Protein AF-A0A345WJU2-F1 (afdb_monomer_lite)

Radius of gyration: 26.88 Å; chains: 1; bounding box: 58×43×78 Å

Foldseek 3Di:
DPQQCAFQNFRDDQQADLVCCQPPPAPPRDVVNSVVLCVVLVPDPPPPDSGDDPVSVSVSSVVRCVVTPRPHHPLVVVLVVLVVCVVVVHPQNVCLCQLHDRPPDDDPPDRVCSNPPSCSNVVVQLVVLCVLQPPDDSLLSLLLVLLLSLQVVCCVPVVVQQQVLQVLQVVVQVPFADAAEEESPCSSVVNAPRPDDPVCVPDVDPRPDDSRYHSYNDDRPVSSVLSVVVVVCVVPVDPDSGHHYHYHSDDPDPPPPDD

Organism: Uronema marinum (NCBI:txid35107)

pLDDT: mean 80.76, std 16.26, range [35.31, 97.88]

Secondary structure (DSSP, 8-state):
-----EETTEE--TTS-HHHIIIIISTT--HHHHHHHHHHTT--TT---SS--HHHHHHHHHHHHHHS-TT--HHHHHHHHHHHHHHTT-HHHHHHHHT--SSS---SS--HHHHHH--HHHHHHHHHHHHHH-S--HHHHHHHHHHHHHHHHHHHH-HHHHHHHHHHHHHHHTSTTPPEEEEHHHHHHT----TT-TTTTTS----SS-TTEE-S-PPTTHHHHHHHHHHHHHHS----SS--EEEE-S----TT---

Sequence (259 aa):
MNINNFINKTLLSQNDNLNIIVNNKLYGINDYFKNKITERLEIFQFNYFNSLTPDKWVILLKLLSSVIPANKSIKDRFLLNIFFLDLIVSYRGWRHSRGLPVRGQRTWTNAWTVYKNNLVLREYKIIVAKKLYGNLPLENLNVTYLAEQINLLWKLQWENEWKEAKKKRLVAMKSNYKVTNVDLYSMSKGVVDSSGNKKSKKKNVKSQFSKNLFTLGFDPGFTKALIKANYTNIYKKKKTKQNKVSLIFTKATNKNKKK

InterPro domains:
  IPR001892 Small ribosomal subunit protein uS13 [PF00416] (85-112)
  IPR010979 Small ribosomal subunit protein uS13-like, H2TH [SSF46946] (8-125)
  IPR018269 Small ribosomal subunit protein uS13, conserved site [PS00646] (92-105)
  IPR027437 Small ribosomal subunit protein uS13, C-terminal [G3DSA:4.10.910.10] (80-131)

Structure (mmCIF, N/CA/C/O backbone):
data_AF-A0A345WJU2-F1
#
_entry.id   AF-A0A345WJU2-F1
#
loop_
_atom_site.group_PDB
_atom_site.id
_atom_site.type_symbol
_atom_site.label_atom_id
_atom_site.label_alt_id
_atom_site.label_comp_id
_atom_site.label_asym_id
_atom_site.label_entity_id
_atom_site.label_seq_id
_atom_site.pdbx_PDB_ins_code
_atom_site.Cartn_x
_atom_site.Cartn_y
_atom_site.Cartn_z
_atom_site.occupancy
_atom_site.B_iso_or_equiv
_atom_site.auth_seq_id
_atom_site.auth_comp_id
_atom_site.auth_asym_id
_atom_site.auth_atom_id
_atom_site.pdbx_PDB_model_num
ATOM 1 N N . MET A 1 1 ? 3.191 15.291 -39.901 1.00 41.41 1 MET A N 1
ATOM 2 C CA . MET A 1 1 ? 2.597 14.333 -38.939 1.00 41.41 1 MET A CA 1
ATOM 3 C C . MET A 1 1 ? 3.102 14.688 -37.552 1.00 41.41 1 MET A C 1
ATOM 5 O O . MET A 1 1 ? 4.312 14.694 -37.371 1.00 41.41 1 MET A O 1
ATOM 9 N N . ASN A 1 2 ? 2.224 14.999 -36.594 1.00 46.50 2 ASN A N 1
ATOM 10 C CA . ASN A 1 2 ? 2.637 15.156 -35.196 1.00 46.50 2 ASN A CA 1
ATOM 11 C C . ASN A 1 2 ? 3.022 13.778 -34.660 1.00 46.50 2 ASN A C 1
ATOM 13 O O . ASN A 1 2 ? 2.163 12.972 -34.307 1.00 46.50 2 ASN A O 1
ATOM 17 N N . ILE A 1 3 ? 4.314 13.474 -34.691 1.00 60.50 3 ILE A N 1
ATOM 18 C CA . ILE A 1 3 ? 4.826 12.227 -34.146 1.00 60.50 3 ILE A CA 1
ATOM 19 C C . ILE A 1 3 ? 4.741 12.350 -32.625 1.00 60.50 3 ILE A C 1
ATOM 21 O O . ILE A 1 3 ? 5.353 13.229 -32.019 1.00 60.50 3 ILE A O 1
ATOM 25 N N . ASN A 1 4 ? 3.936 11.489 -32.002 1.00 66.25 4 ASN A N 1
ATOM 26 C CA . ASN A 1 4 ? 3.854 11.423 -30.550 1.00 66.25 4 ASN A CA 1
ATOM 27 C C . ASN A 1 4 ? 5.167 10.857 -29.999 1.00 66.25 4 ASN A C 1
ATOM 29 O O . ASN A 1 4 ? 5.385 9.648 -30.002 1.00 66.25 4 ASN A O 1
ATOM 33 N N . ASN A 1 5 ? 6.009 11.737 -29.462 1.00 77.38 5 ASN A N 1
ATOM 34 C CA . ASN A 1 5 ? 7.269 11.373 -28.806 1.00 77.38 5 ASN A CA 1
ATOM 35 C C . ASN A 1 5 ? 7.078 10.817 -27.379 1.00 77.38 5 ASN A C 1
ATOM 37 O O . ASN A 1 5 ? 8.047 10.621 -26.644 1.00 77.38 5 ASN A O 1
ATOM 41 N N . PHE A 1 6 ? 5.830 10.588 -26.962 1.00 83.81 6 PHE A N 1
ATOM 42 C CA . PHE A 1 6 ? 5.494 10.011 -25.668 1.00 83.81 6 PHE A CA 1
ATOM 43 C C . PHE A 1 6 ? 5.410 8.491 -25.765 1.00 83.81 6 PHE A C 1
ATOM 45 O O . PHE A 1 6 ? 4.470 7.938 -26.336 1.00 83.81 6 PHE A O 1
ATOM 52 N N . ILE A 1 7 ? 6.374 7.812 -25.149 1.00 83.75 7 ILE A N 1
ATOM 53 C CA . ILE A 1 7 ? 6.406 6.352 -25.030 1.00 83.75 7 ILE A CA 1
ATOM 54 C C . ILE A 1 7 ? 6.548 6.000 -23.554 1.00 83.75 7 ILE A C 1
ATOM 56 O O . ILE A 1 7 ? 7.381 6.575 -22.854 1.00 83.75 7 ILE A O 1
ATOM 60 N N . ASN A 1 8 ? 5.736 5.059 -23.058 1.00 84.81 8 ASN A N 1
ATOM 61 C CA . ASN A 1 8 ? 5.798 4.587 -21.666 1.00 84.81 8 ASN A CA 1
ATOM 62 C C . ASN A 1 8 ? 5.679 5.733 -20.631 1.00 84.81 8 ASN A C 1
ATOM 64 O O . ASN A 1 8 ? 6.306 5.685 -19.573 1.00 84.81 8 ASN A O 1
ATOM 68 N N . LYS A 1 9 ? 4.899 6.782 -20.952 1.00 84.88 9 LYS A N 1
ATOM 69 C CA . LYS A 1 9 ? 4.790 8.056 -20.201 1.00 84.88 9 LYS A CA 1
ATOM 70 C C . LYS A 1 9 ? 6.090 8.861 -20.053 1.00 84.88 9 LYS A C 1
ATOM 72 O O . LYS A 1 9 ? 6.181 9.734 -19.194 1.00 84.88 9 LYS A O 1
ATOM 77 N N . THR A 1 10 ? 7.082 8.605 -20.893 1.00 85.12 10 THR A N 1
ATOM 78 C CA . THR A 1 10 ? 8.305 9.408 -20.966 1.00 85.12 10 THR A CA 1
ATOM 79 C C . THR A 1 10 ? 8.347 10.163 -22.280 1.00 85.12 10 THR A C 1
ATOM 81 O O . THR A 1 10 ? 8.004 9.610 -23.325 1.00 85.12 10 THR A O 1
ATOM 84 N N . LEU A 1 11 ? 8.732 11.435 -22.210 1.00 85.88 11 LEU A N 1
ATOM 85 C CA . LEU A 1 11 ? 8.983 12.249 -23.388 1.00 85.88 11 LEU A CA 1
ATOM 86 C C . LEU A 1 11 ? 10.391 11.941 -23.895 1.00 85.88 11 LEU A C 1
ATOM 88 O O . LEU A 1 11 ? 11.362 12.081 -23.148 1.00 85.88 11 LEU A O 1
ATOM 92 N N . LEU A 1 12 ? 10.485 11.522 -25.152 1.00 82.50 12 LEU A N 1
ATOM 93 C CA . LEU A 1 12 ? 11.753 11.307 -25.836 1.00 82.50 12 LEU A CA 1
ATOM 94 C C . LEU A 1 12 ? 12.088 12.533 -26.688 1.00 82.50 12 LEU A C 1
ATOM 96 O O . LEU A 1 12 ? 11.235 13.045 -27.413 1.00 82.50 12 LEU A O 1
ATOM 100 N N . SER A 1 13 ? 13.327 13.004 -26.603 1.00 81.25 13 SER A N 1
ATOM 101 C CA . SER A 1 13 ? 13.832 14.084 -27.450 1.00 81.25 13 SER A CA 1
ATOM 102 C C . SER A 1 13 ? 14.878 13.550 -28.420 1.00 81.25 13 SER A C 1
ATOM 104 O O . SER A 1 13 ? 15.601 12.615 -28.097 1.00 81.25 13 SER A O 1
ATOM 106 N N . GLN A 1 14 ? 14.976 14.145 -29.607 1.00 74.50 14 GLN A N 1
ATOM 107 C CA . GLN A 1 14 ? 15.909 13.691 -30.645 1.00 74.50 14 GLN A CA 1
ATOM 108 C C . GLN A 1 14 ? 17.388 13.829 -30.232 1.00 74.50 14 GLN A C 1
ATOM 110 O O . GLN A 1 14 ? 18.239 13.099 -30.734 1.00 74.50 14 GLN A O 1
ATOM 115 N N . ASN A 1 15 ? 17.672 14.723 -29.281 1.00 72.94 15 ASN A N 1
ATOM 116 C CA . ASN A 1 15 ? 18.998 14.926 -28.694 1.00 72.94 15 ASN A CA 1
ATOM 117 C C . ASN A 1 15 ? 19.352 13.858 -27.646 1.00 72.94 15 ASN A C 1
ATOM 119 O O . ASN A 1 15 ? 20.451 13.874 -27.097 1.00 72.94 15 ASN A O 1
ATOM 123 N N . ASP A 1 16 ? 18.417 12.970 -27.299 1.00 71.12 16 ASP A N 1
ATOM 124 C CA . ASP A 1 16 ? 18.677 11.935 -26.314 1.00 71.12 16 ASP A CA 1
ATOM 125 C C . ASP A 1 16 ? 19.445 10.765 -26.933 1.00 71.12 16 ASP A C 1
ATOM 127 O O . ASP A 1 16 ? 18.999 10.122 -27.887 1.00 71.12 16 ASP A O 1
ATOM 131 N N . ASN A 1 17 ? 20.560 10.405 -26.300 1.00 75.38 17 ASN A N 1
ATOM 132 C CA . ASN A 1 17 ? 21.316 9.217 -26.678 1.00 75.38 17 ASN A CA 1
ATOM 133 C C . ASN A 1 17 ? 20.478 7.957 -26.441 1.00 75.38 17 ASN A C 1
ATOM 135 O O . ASN A 1 17 ? 19.924 7.764 -25.355 1.00 75.38 17 ASN A O 1
ATOM 139 N N . LEU A 1 18 ? 20.480 7.033 -27.407 1.00 72.69 18 LEU A N 1
ATOM 140 C CA . LEU A 1 18 ? 19.810 5.728 -27.301 1.00 72.69 18 LEU A CA 1
ATOM 141 C C . LEU A 1 18 ? 20.161 4.987 -26.006 1.00 72.69 18 LEU A C 1
ATOM 143 O O . LEU A 1 18 ? 19.284 4.442 -25.342 1.00 72.69 18 LEU A O 1
ATOM 147 N N . ASN A 1 19 ? 21.433 5.024 -25.606 1.00 72.62 19 ASN A N 1
ATOM 148 C CA . ASN A 1 19 ? 21.902 4.405 -24.366 1.00 72.62 19 ASN A CA 1
ATOM 149 C C . ASN A 1 19 ? 21.216 4.999 -23.126 1.00 72.62 19 ASN A C 1
ATOM 151 O O . ASN A 1 19 ? 20.814 4.263 -22.229 1.00 72.62 19 ASN A O 1
ATOM 155 N N . ILE A 1 20 ? 21.053 6.324 -23.092 1.00 72.38 20 ILE A N 1
ATOM 156 C CA . ILE A 1 20 ? 20.423 7.050 -21.982 1.00 72.38 20 ILE A CA 1
ATOM 157 C C . ILE A 1 20 ? 18.910 6.800 -21.978 1.00 72.38 20 ILE A C 1
ATOM 159 O O . ILE A 1 20 ? 18.320 6.584 -20.917 1.00 72.38 20 ILE A O 1
ATOM 163 N N . ILE A 1 21 ? 18.283 6.786 -23.159 1.00 72.75 21 ILE A N 1
ATOM 164 C CA . ILE A 1 21 ? 16.858 6.482 -23.325 1.00 72.75 21 ILE A CA 1
ATOM 165 C C . ILE A 1 21 ? 16.533 5.101 -22.746 1.00 72.75 21 ILE A C 1
ATOM 167 O O . ILE A 1 21 ? 15.615 4.979 -21.933 1.00 72.75 21 ILE A O 1
ATOM 171 N N . VAL A 1 22 ? 17.293 4.079 -23.149 1.00 69.75 22 VAL A N 1
ATOM 172 C CA . VAL A 1 22 ? 17.062 2.686 -22.747 1.00 69.75 22 VAL A CA 1
ATOM 173 C C . VAL A 1 22 ? 17.364 2.493 -21.264 1.00 69.75 22 VAL A C 1
ATOM 175 O O . VAL A 1 22 ? 16.494 2.024 -20.538 1.00 69.75 22 VAL A O 1
ATOM 178 N N . ASN A 1 23 ? 18.552 2.880 -20.795 1.00 69.00 23 ASN A N 1
ATOM 179 C CA . ASN A 1 23 ? 19.002 2.459 -19.465 1.00 69.00 23 ASN A CA 1
ATOM 180 C C . ASN A 1 23 ? 18.401 3.305 -18.338 1.00 69.00 23 ASN A C 1
ATOM 182 O O . ASN A 1 23 ? 18.175 2.792 -17.243 1.00 69.00 23 ASN A O 1
ATOM 186 N N . ASN A 1 24 ? 18.104 4.583 -18.598 1.00 74.19 24 ASN A N 1
ATOM 187 C CA . ASN A 1 24 ? 17.738 5.522 -17.537 1.00 74.19 24 ASN A CA 1
ATOM 188 C C . ASN A 1 24 ? 16.303 6.051 -17.657 1.00 74.19 24 ASN A C 1
ATOM 190 O O . ASN A 1 24 ? 15.664 6.297 -16.632 1.00 74.19 24 ASN A O 1
ATOM 194 N N . LYS A 1 25 ? 15.775 6.241 -18.878 1.00 81.94 25 LYS A N 1
ATOM 195 C CA . LYS A 1 25 ? 14.451 6.864 -19.066 1.00 81.94 25 LYS A CA 1
ATOM 196 C C . LYS A 1 25 ? 13.319 5.837 -19.136 1.00 81.94 25 LYS A C 1
ATOM 198 O O . LYS A 1 25 ? 12.331 5.964 -18.408 1.00 81.94 25 LYS A O 1
ATOM 203 N N . LEU A 1 26 ? 13.440 4.817 -19.985 1.00 84.44 26 LEU A N 1
ATOM 204 C CA . LEU A 1 26 ? 12.349 3.884 -20.274 1.00 84.44 26 LEU A CA 1
ATOM 205 C C . LEU A 1 26 ? 12.340 2.680 -19.327 1.00 84.44 26 LEU A C 1
ATOM 207 O O . LEU A 1 26 ? 13.134 1.753 -19.433 1.00 84.44 26 LEU A O 1
ATOM 211 N N . TYR A 1 27 ? 11.357 2.634 -18.430 1.00 87.00 27 TYR A N 1
ATOM 212 C CA . TYR A 1 27 ? 11.207 1.503 -17.516 1.00 87.00 27 TYR A CA 1
ATOM 213 C C . TYR A 1 27 ? 10.800 0.213 -18.234 1.00 87.00 27 TYR A C 1
ATOM 215 O O . TYR A 1 27 ? 9.748 0.172 -18.876 1.00 87.00 27 TYR A O 1
ATOM 223 N N . GLY A 1 28 ? 11.572 -0.854 -18.027 1.00 84.12 28 GLY A N 1
ATOM 224 C CA . GLY A 1 28 ? 11.305 -2.184 -18.581 1.00 84.12 28 GLY A CA 1
ATOM 225 C C . GLY A 1 28 ? 11.970 -2.450 -19.932 1.00 84.12 28 GLY A C 1
ATOM 226 O O . GLY A 1 28 ? 11.774 -3.531 -20.481 1.00 84.12 28 GLY A O 1
ATOM 227 N N . ILE A 1 29 ? 12.752 -1.500 -20.456 1.00 84.38 29 ILE A N 1
ATOM 228 C CA . ILE A 1 29 ? 13.630 -1.728 -21.604 1.00 84.38 29 ILE A CA 1
ATOM 229 C C . ILE A 1 29 ? 15.036 -1.991 -21.065 1.00 84.38 29 ILE A C 1
ATOM 231 O O . ILE A 1 29 ? 15.594 -1.167 -20.352 1.00 84.38 29 ILE A O 1
ATOM 235 N N . ASN A 1 30 ? 15.583 -3.157 -21.399 1.00 82.88 30 ASN A N 1
ATOM 236 C CA . ASN A 1 30 ? 16.910 -3.593 -20.963 1.00 82.88 30 ASN A CA 1
ATOM 237 C C . ASN A 1 30 ? 17.883 -3.615 -22.153 1.00 82.88 30 ASN A C 1
ATOM 239 O O . ASN A 1 30 ? 17.454 -3.526 -23.309 1.00 82.88 30 ASN A O 1
ATOM 243 N N . ASP A 1 31 ? 19.169 -3.862 -21.886 1.00 83.62 31 ASP A N 1
ATOM 244 C CA . ASP A 1 31 ? 20.211 -3.990 -22.918 1.00 83.62 31 ASP A CA 1
ATOM 245 C C . ASP A 1 31 ? 19.869 -5.030 -24.000 1.00 83.62 31 ASP A C 1
ATOM 247 O O . ASP A 1 31 ? 20.150 -4.828 -25.176 1.00 83.62 31 ASP A O 1
ATOM 251 N N . TYR A 1 32 ? 19.160 -6.105 -23.641 1.00 86.44 32 TYR A N 1
ATOM 252 C CA . TYR A 1 32 ? 18.663 -7.082 -24.615 1.00 86.44 32 TYR A CA 1
ATOM 253 C C . TYR A 1 32 ? 17.725 -6.460 -25.664 1.00 86.44 32 TYR A C 1
ATOM 255 O O . TYR A 1 32 ? 17.859 -6.702 -26.862 1.00 86.44 32 TYR A O 1
ATOM 263 N N . PHE A 1 33 ? 16.764 -5.645 -25.219 1.00 83.56 33 PHE A N 1
ATOM 264 C CA . PHE A 1 33 ? 15.832 -4.968 -26.123 1.00 83.56 33 PHE A CA 1
ATOM 265 C C . PHE A 1 33 ? 16.544 -3.902 -26.952 1.00 83.56 33 PHE A C 1
ATOM 267 O O . PHE A 1 33 ? 16.239 -3.738 -28.129 1.00 83.56 33 PHE A O 1
ATOM 274 N N . LYS A 1 34 ? 17.505 -3.205 -26.343 1.00 80.69 34 LYS A N 1
ATOM 275 C CA . LYS A 1 34 ? 18.358 -2.234 -27.021 1.00 80.69 34 LYS A CA 1
ATOM 276 C C . LYS A 1 34 ? 19.132 -2.871 -28.169 1.00 80.69 34 LYS A C 1
ATOM 278 O O . LYS A 1 34 ? 19.045 -2.348 -29.271 1.00 80.69 34 LYS A O 1
ATOM 283 N N . ASN A 1 35 ? 19.800 -4.002 -27.936 1.00 83.75 35 ASN A N 1
ATOM 284 C CA . ASN A 1 35 ? 20.557 -4.708 -28.972 1.00 83.75 35 ASN A CA 1
ATOM 285 C C . ASN A 1 35 ? 19.658 -5.100 -30.152 1.00 83.75 35 ASN A C 1
ATOM 287 O O . ASN A 1 35 ? 19.981 -4.806 -31.298 1.00 83.75 35 ASN A O 1
ATOM 291 N N . LYS A 1 36 ? 18.456 -5.624 -29.876 1.00 85.12 36 LYS A N 1
ATOM 292 C CA . LYS A 1 36 ? 17.466 -5.907 -30.928 1.00 85.12 36 LYS A CA 1
ATOM 293 C C . LYS A 1 36 ? 17.020 -4.667 -31.702 1.00 85.12 36 LYS A C 1
ATOM 295 O O . LYS A 1 36 ? 16.747 -4.748 -32.895 1.00 85.12 36 LYS A O 1
ATOM 300 N N . ILE A 1 37 ? 16.874 -3.528 -31.027 1.00 82.94 37 ILE A N 1
ATOM 301 C CA . ILE A 1 37 ? 16.502 -2.264 -31.673 1.00 82.94 37 ILE A CA 1
ATOM 302 C C . ILE A 1 37 ? 17.658 -1.752 -32.538 1.00 82.94 37 ILE A C 1
ATOM 304 O O . ILE A 1 37 ? 17.414 -1.321 -33.659 1.00 82.94 37 ILE A O 1
ATOM 308 N N . THR A 1 38 ? 18.901 -1.821 -32.057 1.00 81.00 38 THR A N 1
ATOM 309 C CA . THR A 1 38 ? 20.080 -1.389 -32.820 1.00 81.00 38 THR A CA 1
ATOM 310 C C . THR A 1 38 ? 20.349 -2.286 -34.022 1.00 81.00 38 THR A C 1
ATOM 312 O O . THR A 1 38 ? 20.662 -1.758 -35.081 1.00 81.00 38 THR A O 1
ATOM 315 N N . GLU A 1 39 ? 20.147 -3.602 -33.891 1.00 84.62 39 GLU A N 1
ATOM 316 C CA . GLU A 1 39 ? 20.193 -4.557 -35.008 1.00 84.62 39 GLU A CA 1
ATOM 317 C C . GLU A 1 39 ? 19.148 -4.201 -36.071 1.00 84.62 39 GLU A C 1
ATOM 319 O O . GLU A 1 39 ? 19.477 -4.074 -37.243 1.00 84.62 39 GLU A O 1
ATOM 324 N N . ARG A 1 40 ? 17.896 -3.945 -35.663 1.00 83.19 40 ARG A N 1
ATOM 325 C CA . ARG A 1 40 ? 16.812 -3.561 -36.588 1.00 83.19 40 ARG A CA 1
ATOM 326 C C . ARG A 1 40 ? 16.991 -2.196 -37.245 1.00 83.19 40 ARG A C 1
ATOM 328 O O . ARG A 1 40 ? 16.418 -1.964 -38.301 1.00 83.19 40 ARG A O 1
ATOM 335 N N . LEU A 1 41 ? 17.695 -1.276 -36.592 1.00 81.44 41 LEU A N 1
ATOM 336 C CA . LEU A 1 41 ? 18.008 0.048 -37.137 1.00 81.44 41 LEU A CA 1
ATOM 337 C C . LEU A 1 41 ? 19.336 0.067 -37.905 1.00 81.44 41 LEU A C 1
ATOM 339 O O . LEU A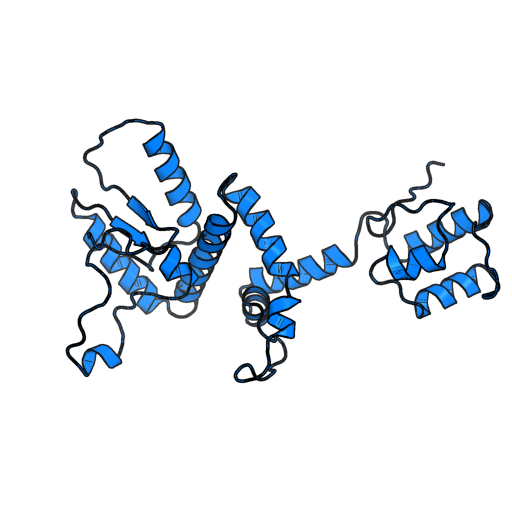 1 41 ? 19.728 1.133 -38.390 1.00 81.44 41 LEU A O 1
ATOM 343 N N . GLU A 1 42 ? 20.036 -1.073 -37.954 1.00 81.94 42 GLU A N 1
ATOM 344 C CA . GLU A 1 42 ? 21.360 -1.223 -38.561 1.00 81.94 42 GLU A CA 1
ATOM 345 C C . GLU A 1 42 ? 22.327 -0.132 -38.058 1.00 81.94 42 GLU A C 1
ATOM 347 O O . GLU A 1 42 ? 23.015 0.560 -38.810 1.00 81.94 42 GLU A O 1
ATOM 352 N N . ILE A 1 43 ? 22.313 0.096 -36.739 1.00 73.69 43 ILE A N 1
ATOM 353 C CA . ILE A 1 43 ? 23.193 1.052 -36.059 1.00 73.69 43 ILE A CA 1
ATOM 354 C C . ILE A 1 43 ? 24.340 0.264 -35.429 1.00 73.69 43 ILE A C 1
ATOM 356 O O . ILE A 1 43 ? 24.121 -0.523 -34.508 1.00 73.69 43 ILE A O 1
ATOM 360 N N . PHE A 1 44 ? 25.569 0.507 -35.887 1.00 64.38 44 PHE A N 1
ATOM 361 C CA . PHE A 1 44 ? 26.766 -0.086 -35.290 1.00 64.38 44 PHE A CA 1
ATOM 362 C C . PHE A 1 44 ? 26.936 0.354 -33.825 1.00 64.38 44 PHE A C 1
ATOM 364 O O . PHE A 1 44 ? 26.874 1.541 -33.507 1.00 64.38 44 PHE A O 1
ATOM 371 N N . GLN A 1 45 ? 27.179 -0.609 -32.927 1.00 57.28 45 GLN A N 1
ATOM 372 C CA . GLN A 1 45 ? 27.258 -0.415 -31.466 1.00 57.28 45 GLN A CA 1
ATOM 373 C C . GLN A 1 45 ? 28.336 0.582 -31.003 1.00 57.28 45 GLN A C 1
ATOM 375 O O . GLN A 1 45 ? 28.210 1.140 -29.915 1.00 57.28 45 GLN A O 1
ATOM 380 N N . PHE A 1 46 ? 29.368 0.826 -31.816 1.00 47.28 46 PHE A N 1
ATOM 381 C CA . PHE A 1 46 ? 30.483 1.730 -31.501 1.00 47.28 46 PHE A CA 1
ATOM 382 C C . PHE A 1 46 ? 30.172 3.211 -31.723 1.00 47.28 46 PHE A C 1
ATOM 384 O O . PHE A 1 46 ? 30.991 4.075 -31.409 1.00 47.28 46 PHE A O 1
ATOM 391 N N . ASN A 1 47 ? 28.989 3.520 -32.248 1.00 51.28 47 ASN A N 1
ATOM 392 C CA . ASN A 1 47 ? 28.608 4.884 -32.538 1.00 51.28 47 ASN A CA 1
ATOM 393 C C . ASN A 1 47 ? 28.317 5.647 -31.235 1.00 51.28 47 ASN A C 1
ATOM 395 O O . ASN A 1 47 ? 27.193 5.661 -30.735 1.00 51.28 47 ASN A O 1
ATOM 399 N N . TYR A 1 48 ? 29.339 6.357 -30.745 1.00 49.97 48 TYR A N 1
ATOM 400 C CA . TYR A 1 48 ? 29.280 7.516 -29.838 1.00 49.97 48 TYR A CA 1
ATOM 401 C C . TYR A 1 48 ? 28.476 8.688 -30.450 1.00 49.97 48 TYR A C 1
ATOM 403 O O . TYR A 1 48 ? 28.823 9.857 -30.307 1.00 49.97 48 TYR A O 1
ATOM 411 N N . PHE A 1 49 ? 27.413 8.404 -31.201 1.00 45.47 49 PHE A N 1
ATOM 412 C CA . PHE A 1 49 ? 26.637 9.429 -31.872 1.00 45.47 49 PHE A CA 1
ATOM 413 C C . PHE A 1 49 ? 25.605 9.978 -30.899 1.00 45.47 49 PHE A C 1
ATOM 415 O O . PHE A 1 49 ? 24.674 9.289 -30.479 1.00 45.47 49 PHE A O 1
ATOM 422 N N . ASN A 1 50 ? 25.802 11.250 -30.563 1.00 55.00 50 ASN A N 1
ATOM 423 C CA . ASN A 1 50 ? 24.918 12.031 -29.711 1.00 55.00 50 ASN A CA 1
ATOM 424 C C . ASN A 1 50 ? 23.542 12.320 -30.345 1.00 55.00 50 ASN A C 1
ATOM 426 O O . ASN A 1 50 ? 22.679 12.907 -29.701 1.00 55.00 50 ASN A O 1
ATOM 430 N N . SER A 1 51 ? 23.308 11.942 -31.605 1.00 60.81 51 SER A N 1
ATOM 431 C CA . SER A 1 51 ? 22.028 12.172 -32.273 1.00 60.81 51 SER A CA 1
ATOM 432 C C . SER A 1 51 ? 21.746 11.124 -33.347 1.00 60.81 51 SER A C 1
ATOM 434 O O . SER A 1 51 ? 22.601 10.761 -34.155 1.00 60.81 51 SER A O 1
ATOM 436 N N . LEU A 1 52 ? 20.510 10.623 -33.358 1.00 70.44 52 LEU A N 1
ATOM 437 C CA . LEU A 1 52 ? 19.991 9.863 -34.490 1.00 70.44 52 LEU A CA 1
ATOM 438 C C . LEU A 1 52 ? 19.654 10.824 -35.628 1.00 70.44 52 LEU A C 1
ATOM 440 O O . LEU A 1 52 ? 19.044 11.874 -35.402 1.00 70.44 52 LEU A O 1
ATOM 444 N N . THR A 1 53 ? 19.966 10.421 -36.862 1.00 80.69 53 THR A N 1
ATOM 445 C CA . THR A 1 53 ? 19.391 11.056 -38.057 1.00 80.69 53 THR A CA 1
ATOM 446 C C . THR A 1 53 ? 17.865 11.105 -37.918 1.00 80.69 53 THR A C 1
ATOM 448 O O . THR A 1 53 ? 17.293 10.129 -37.410 1.00 80.69 53 THR A O 1
ATOM 451 N N . PRO A 1 54 ? 17.196 12.176 -38.378 1.00 81.94 54 PRO A N 1
ATOM 452 C CA . PRO A 1 54 ? 15.753 12.346 -38.205 1.00 81.94 54 PRO A CA 1
ATOM 453 C C . PRO A 1 54 ? 14.958 11.132 -38.704 1.00 81.94 54 PRO A C 1
ATOM 455 O O . PRO A 1 54 ? 14.041 10.686 -38.023 1.00 81.94 54 PRO A O 1
ATOM 458 N N . ASP A 1 55 ? 15.376 10.501 -39.800 1.00 83.88 55 ASP A N 1
ATOM 459 C CA . ASP A 1 55 ? 14.692 9.321 -40.343 1.00 83.88 55 ASP A CA 1
ATOM 460 C C . ASP A 1 55 ? 14.766 8.114 -39.399 1.00 83.88 55 ASP A C 1
ATOM 462 O O . ASP A 1 55 ? 13.745 7.516 -39.045 1.00 83.88 55 ASP A O 1
ATOM 466 N N . LYS A 1 56 ? 15.968 7.798 -38.899 1.00 82.75 56 LYS A N 1
ATOM 467 C CA . LYS A 1 56 ? 16.169 6.735 -37.898 1.00 82.75 56 LYS A CA 1
ATOM 468 C C . LYS A 1 56 ? 15.428 7.030 -36.594 1.00 82.75 56 LYS A C 1
ATOM 470 O O . LYS A 1 56 ? 14.939 6.098 -35.958 1.00 82.75 56 LYS A O 1
ATOM 475 N N . TRP A 1 57 ? 15.291 8.302 -36.216 1.00 84.00 57 TRP A N 1
ATOM 476 C CA . TRP A 1 57 ? 14.487 8.710 -35.063 1.00 84.00 57 TRP A CA 1
ATOM 477 C C . TRP A 1 57 ? 13.003 8.371 -35.253 1.00 84.00 57 TRP A C 1
ATOM 479 O O . TRP A 1 57 ? 12.385 7.767 -34.374 1.00 84.00 57 TRP A O 1
ATOM 489 N N . VAL A 1 58 ? 12.434 8.674 -36.423 1.00 85.75 58 VAL A N 1
ATOM 490 C CA . VAL A 1 58 ? 11.042 8.313 -36.739 1.00 85.75 58 VAL A CA 1
ATOM 491 C C . VAL A 1 58 ? 10.844 6.795 -36.716 1.00 85.75 58 VAL A C 1
ATOM 493 O O . VAL A 1 58 ? 9.850 6.313 -36.166 1.00 85.75 58 VAL A O 1
ATOM 496 N N . ILE A 1 59 ? 11.786 6.027 -37.273 1.00 85.94 59 ILE A N 1
ATOM 497 C CA . ILE A 1 59 ? 11.725 4.557 -37.273 1.00 85.94 59 ILE A CA 1
ATOM 498 C C . ILE A 1 59 ? 11.815 4.012 -35.842 1.00 85.94 59 ILE A C 1
ATOM 500 O O . ILE A 1 59 ? 11.021 3.148 -35.470 1.00 85.94 59 ILE A O 1
ATOM 504 N N . LEU A 1 60 ? 12.711 4.551 -35.011 1.00 84.88 60 LEU A N 1
ATOM 505 C CA . LEU A 1 60 ? 12.829 4.182 -33.600 1.00 84.88 60 LEU A CA 1
ATOM 506 C C . LEU A 1 60 ? 11.504 4.390 -32.856 1.00 84.88 60 LEU A C 1
ATOM 508 O O . LEU A 1 60 ? 11.049 3.493 -32.148 1.00 84.88 60 LEU A O 1
ATOM 512 N N . LEU A 1 61 ? 10.860 5.547 -33.031 1.00 84.94 61 LEU A N 1
ATOM 513 C CA . LEU A 1 61 ? 9.577 5.836 -32.387 1.00 84.94 61 LEU A CA 1
ATOM 514 C C . LEU A 1 61 ? 8.465 4.896 -32.867 1.00 84.94 61 LEU A C 1
ATOM 516 O O . LEU A 1 61 ? 7.673 4.413 -32.053 1.00 84.94 61 LEU A O 1
ATOM 520 N N . LYS A 1 62 ? 8.421 4.575 -34.165 1.00 86.69 62 LYS A N 1
ATOM 521 C CA . LYS A 1 62 ? 7.505 3.559 -34.715 1.00 86.69 62 LYS A CA 1
ATOM 522 C C . LYS A 1 62 ? 7.754 2.173 -34.110 1.00 86.69 62 LYS A C 1
ATOM 524 O O . LYS A 1 62 ? 6.812 1.514 -33.678 1.00 86.69 62 LYS A O 1
ATOM 529 N N . LEU A 1 63 ? 9.011 1.747 -34.002 1.00 85.75 63 LEU A N 1
ATOM 530 C CA . LEU A 1 63 ? 9.367 0.474 -33.371 1.00 85.75 63 LEU A CA 1
ATOM 531 C C . LEU A 1 63 ? 8.965 0.451 -31.893 1.00 85.75 63 LEU A C 1
ATOM 533 O O . LEU A 1 63 ? 8.318 -0.494 -31.448 1.00 85.75 63 LEU A O 1
ATOM 537 N N . LEU A 1 64 ? 9.282 1.498 -31.135 1.00 83.88 64 LEU A N 1
ATOM 538 C CA . LEU A 1 64 ? 8.951 1.571 -29.713 1.00 83.88 64 LEU A CA 1
ATOM 539 C C . LEU A 1 64 ? 7.437 1.612 -29.468 1.00 83.88 64 LEU A C 1
ATOM 541 O O . LEU A 1 64 ? 6.949 0.899 -28.591 1.00 83.88 64 LEU A O 1
ATOM 545 N N . SER A 1 65 ? 6.693 2.386 -30.261 1.00 84.31 65 SER A N 1
ATOM 546 C CA . SER A 1 65 ? 5.226 2.458 -30.185 1.00 84.31 65 SER A CA 1
ATOM 547 C C . SER A 1 65 ? 4.534 1.149 -30.570 1.00 84.31 65 SER A C 1
ATOM 549 O O . SER A 1 65 ? 3.470 0.850 -30.028 1.00 84.31 65 SER A O 1
ATOM 551 N N . SER A 1 66 ? 5.148 0.336 -31.439 1.00 84.69 66 SER A N 1
ATOM 552 C CA . SER A 1 66 ? 4.634 -1.000 -31.764 1.00 84.69 66 SER A CA 1
ATOM 553 C C . SER A 1 66 ? 4.735 -1.974 -30.584 1.00 84.69 66 SER A C 1
ATOM 555 O O . SER A 1 66 ? 3.859 -2.814 -30.393 1.00 84.69 66 SER A O 1
ATOM 557 N N . VAL A 1 67 ? 5.783 -1.846 -29.761 1.00 82.06 67 VAL A N 1
ATOM 558 C CA . VAL A 1 67 ? 6.025 -2.728 -28.608 1.00 82.06 67 VAL A CA 1
ATOM 559 C C . VAL A 1 67 ? 5.256 -2.252 -27.376 1.00 82.06 67 VAL A C 1
ATOM 561 O O . VAL A 1 67 ? 4.647 -3.055 -26.667 1.00 82.06 67 VAL A O 1
ATOM 564 N N . ILE A 1 68 ? 5.294 -0.947 -27.097 1.00 81.06 68 ILE A N 1
ATOM 565 C CA . ILE A 1 68 ? 4.625 -0.328 -25.952 1.00 81.06 68 ILE A CA 1
ATOM 566 C C . ILE A 1 68 ? 3.645 0.719 -26.485 1.00 81.06 68 ILE A C 1
ATOM 568 O O . ILE A 1 68 ? 4.082 1.740 -27.017 1.00 81.06 68 ILE A O 1
ATOM 572 N N . PRO A 1 69 ? 2.326 0.535 -26.297 1.00 76.94 69 PRO A N 1
ATOM 573 C CA . PRO A 1 69 ? 1.357 1.517 -26.758 1.00 76.94 69 PRO A CA 1
ATOM 574 C C . PRO A 1 69 ? 1.578 2.857 -26.044 1.00 76.94 69 PRO A C 1
ATOM 576 O O . PRO A 1 69 ? 1.717 2.892 -24.819 1.00 76.94 69 PRO A O 1
ATOM 579 N N . ALA A 1 70 ? 1.560 3.954 -26.807 1.00 72.44 70 ALA A N 1
ATOM 580 C CA . ALA A 1 70 ? 1.977 5.294 -26.369 1.00 72.44 70 ALA A CA 1
ATOM 581 C C . ALA A 1 70 ? 1.349 5.755 -25.036 1.00 72.44 70 ALA A C 1
ATOM 583 O O . ALA A 1 70 ? 2.025 6.322 -24.178 1.00 72.44 70 ALA A O 1
ATOM 584 N N . ASN A 1 71 ? 0.068 5.438 -24.817 1.00 77.69 71 ASN A N 1
ATOM 585 C CA . ASN A 1 71 ? -0.697 5.894 -23.651 1.00 77.69 71 ASN A CA 1
ATOM 586 C C . ASN A 1 71 ? -0.552 5.007 -22.403 1.00 77.69 71 ASN A C 1
ATOM 588 O O . ASN A 1 71 ? -1.134 5.320 -21.361 1.00 77.69 71 ASN A O 1
ATOM 592 N N . LYS A 1 72 ? 0.163 3.879 -22.480 1.00 84.38 72 LYS A N 1
ATOM 593 C CA . LYS A 1 72 ? 0.293 2.941 -21.354 1.00 84.38 72 LYS A CA 1
ATOM 594 C C . LYS A 1 72 ? 1.716 2.943 -20.826 1.00 84.38 72 LYS A C 1
ATOM 596 O O . LYS A 1 72 ? 2.668 3.140 -21.573 1.00 84.38 72 LYS A O 1
ATOM 601 N N . SER A 1 73 ? 1.853 2.675 -19.530 1.00 89.31 73 SER A N 1
ATOM 602 C CA . SER A 1 73 ? 3.159 2.463 -18.918 1.00 89.31 73 SER A CA 1
ATOM 603 C C . SER A 1 73 ? 3.259 1.097 -18.249 1.00 89.31 73 SER A C 1
ATOM 605 O O . SER A 1 73 ? 2.294 0.576 -17.677 1.00 89.31 73 SER A O 1
ATOM 607 N N . ILE A 1 74 ? 4.453 0.512 -18.306 1.00 90.81 74 ILE A N 1
ATOM 608 C CA . ILE A 1 74 ? 4.748 -0.769 -17.655 1.00 90.81 74 ILE A CA 1
ATOM 609 C C . ILE A 1 74 ? 4.735 -0.592 -16.126 1.00 90.81 74 ILE A C 1
ATOM 611 O O . ILE A 1 74 ? 4.256 -1.474 -15.409 1.00 90.81 74 ILE A O 1
ATOM 615 N N . LYS A 1 75 ? 5.176 0.574 -15.625 1.00 91.06 75 LYS A N 1
ATOM 616 C CA . LYS A 1 75 ? 5.127 0.931 -14.196 1.00 91.06 75 LYS A CA 1
ATOM 617 C C . LYS A 1 75 ? 3.698 0.928 -13.656 1.00 91.06 75 LYS A C 1
ATOM 619 O O . LYS A 1 75 ? 3.444 0.305 -12.627 1.00 91.06 75 LYS A O 1
ATOM 624 N N . ASP A 1 76 ? 2.764 1.566 -14.362 1.00 92.25 76 ASP A N 1
ATOM 625 C CA . ASP A 1 76 ? 1.361 1.610 -13.936 1.00 92.25 76 ASP A CA 1
ATOM 626 C C . ASP A 1 76 ? 0.740 0.217 -13.960 1.00 92.25 76 ASP A C 1
ATOM 628 O O . ASP A 1 76 ? 0.028 -0.152 -13.031 1.00 92.25 76 ASP A O 1
ATOM 632 N N . ARG A 1 77 ? 1.045 -0.593 -14.985 1.00 92.81 77 ARG A N 1
ATOM 633 C CA . ARG A 1 77 ? 0.578 -1.984 -15.049 1.00 92.81 77 ARG A CA 1
ATOM 634 C C . ARG A 1 77 ? 1.066 -2.790 -13.842 1.00 92.81 77 ARG A C 1
ATOM 636 O O . ARG A 1 77 ? 0.279 -3.505 -13.227 1.00 92.81 77 ARG A O 1
ATOM 643 N N . PHE A 1 78 ? 2.344 -2.666 -13.485 1.00 94.56 78 PHE A N 1
ATOM 644 C CA . PHE A 1 78 ? 2.914 -3.329 -12.311 1.00 94.56 78 PHE A CA 1
ATOM 645 C C . PHE A 1 78 ? 2.243 -2.877 -11.007 1.00 94.56 78 PHE A C 1
ATOM 647 O O . PHE A 1 78 ? 1.847 -3.715 -10.194 1.00 94.56 78 PHE A O 1
ATOM 654 N N . LEU A 1 79 ? 2.062 -1.566 -10.835 1.00 95.50 79 LEU A N 1
ATOM 655 C CA . LEU A 1 79 ? 1.365 -0.991 -9.688 1.00 95.50 79 LEU A CA 1
ATOM 656 C C . LEU A 1 79 ? -0.067 -1.521 -9.585 1.00 95.50 79 LEU A C 1
ATOM 658 O O . LEU A 1 79 ? -0.469 -1.967 -8.511 1.00 95.50 79 LEU A O 1
ATOM 662 N N . LEU A 1 80 ? -0.822 -1.509 -10.688 1.00 95.75 80 LEU A N 1
ATOM 663 C CA . LEU A 1 80 ? -2.211 -1.967 -10.724 1.00 95.75 80 LEU A CA 1
ATOM 664 C C . LEU A 1 80 ? -2.327 -3.44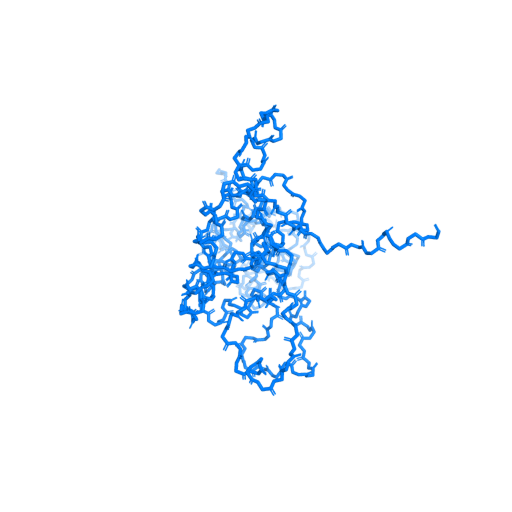9 -10.375 1.00 95.75 80 LEU A C 1
ATOM 666 O O . LEU A 1 80 ? -3.221 -3.817 -9.620 1.00 95.75 80 LEU A O 1
ATOM 670 N N . ASN A 1 81 ? -1.395 -4.285 -10.833 1.00 97.00 81 ASN A N 1
ATOM 671 C CA . ASN A 1 81 ? -1.370 -5.700 -10.465 1.00 97.00 81 ASN A CA 1
ATOM 672 C C . ASN A 1 81 ? -1.180 -5.896 -8.950 1.00 97.00 81 ASN A C 1
ATOM 674 O O . ASN A 1 81 ? -1.854 -6.727 -8.345 1.00 97.00 81 ASN A O 1
ATOM 678 N N . ILE A 1 82 ? -0.287 -5.127 -8.312 1.00 96.88 82 ILE A N 1
ATOM 679 C CA . ILE A 1 82 ? -0.091 -5.189 -6.852 1.00 96.88 82 ILE A CA 1
ATOM 680 C C . ILE A 1 82 ? -1.312 -4.639 -6.115 1.00 96.88 82 ILE A C 1
ATOM 682 O O . ILE A 1 82 ? -1.744 -5.222 -5.121 1.00 96.88 82 ILE A O 1
ATOM 686 N N . PHE A 1 83 ? -1.875 -3.531 -6.594 1.00 97.12 83 PHE A N 1
ATOM 687 C CA . PHE A 1 83 ? -3.071 -2.938 -6.008 1.00 97.12 83 PHE A CA 1
ATOM 688 C C . PHE A 1 83 ? -4.266 -3.889 -6.087 1.00 97.12 83 PHE A C 1
ATOM 690 O O . PHE A 1 83 ? -4.981 -4.041 -5.103 1.00 97.12 83 PHE A O 1
ATOM 697 N N . PHE A 1 84 ? -4.433 -4.601 -7.203 1.00 97.88 84 PHE A N 1
ATOM 698 C CA . PHE A 1 84 ? -5.486 -5.598 -7.369 1.00 97.88 84 PHE A CA 1
ATOM 699 C C . PHE A 1 84 ? -5.396 -6.709 -6.315 1.00 97.88 84 PHE A C 1
ATOM 701 O O . PHE A 1 84 ? -6.409 -7.075 -5.728 1.00 97.88 84 PHE A O 1
ATOM 708 N N . LEU A 1 85 ? -4.184 -7.184 -5.996 1.00 96.88 85 LEU A N 1
ATOM 709 C CA . LEU A 1 85 ? -3.970 -8.173 -4.931 1.00 96.88 85 LEU A CA 1
ATOM 710 C C . LEU A 1 85 ? -4.415 -7.668 -3.549 1.00 96.88 85 LEU A C 1
ATOM 712 O O . LEU A 1 85 ? -4.880 -8.463 -2.732 1.00 96.88 85 LEU A O 1
ATOM 716 N N . ASP A 1 86 ? -4.241 -6.381 -3.259 1.00 95.56 86 ASP A N 1
ATOM 717 C CA . ASP A 1 86 ? -4.702 -5.771 -2.006 1.00 95.56 86 ASP A CA 1
ATOM 718 C C . ASP A 1 86 ? -6.213 -5.504 -2.019 1.00 95.56 86 ASP A C 1
ATOM 720 O O . ASP A 1 86 ? -6.872 -5.742 -1.010 1.00 95.56 86 ASP A O 1
ATOM 724 N N . LEU A 1 87 ? -6.769 -5.112 -3.170 1.00 94.69 87 LEU A N 1
ATOM 725 C CA . LEU A 1 87 ? -8.199 -4.860 -3.363 1.00 94.69 87 LEU A CA 1
ATOM 726 C C . LEU A 1 87 ? -9.046 -6.112 -3.110 1.00 94.69 87 LEU A C 1
ATOM 728 O O . LEU A 1 87 ? -10.078 -6.025 -2.451 1.00 94.69 87 LEU A O 1
ATOM 732 N N . ILE A 1 88 ? -8.584 -7.281 -3.559 1.00 95.31 88 ILE A N 1
ATOM 733 C CA . ILE A 1 88 ? -9.235 -8.572 -3.272 1.00 95.31 88 ILE A CA 1
ATOM 734 C C . ILE A 1 88 ? -8.922 -9.113 -1.863 1.00 95.31 88 ILE A C 1
ATOM 736 O O . ILE A 1 88 ? -9.273 -10.245 -1.547 1.00 95.31 88 ILE A O 1
ATOM 740 N N . VAL A 1 89 ? -8.225 -8.340 -1.020 1.00 94.12 89 VAL A N 1
ATOM 741 C CA . VAL A 1 89 ? -7.839 -8.711 0.354 1.00 94.12 89 VAL A CA 1
ATOM 742 C C . VAL A 1 89 ? -7.022 -10.017 0.404 1.00 94.12 89 VAL A C 1
ATOM 744 O O . VAL A 1 89 ? -7.162 -10.843 1.304 1.00 94.12 89 VAL A O 1
ATOM 747 N N . SER A 1 90 ? -6.128 -10.223 -0.570 1.00 95.94 90 SER A N 1
ATOM 748 C CA . SER A 1 90 ? -5.270 -11.416 -0.597 1.00 95.94 90 SER A CA 1
ATOM 749 C C . SER A 1 90 ? -4.113 -11.334 0.408 1.00 95.94 90 SER A C 1
ATOM 751 O O . SER A 1 90 ? -3.630 -10.252 0.761 1.00 95.94 90 SER A O 1
ATOM 753 N N . TYR A 1 91 ? -3.569 -12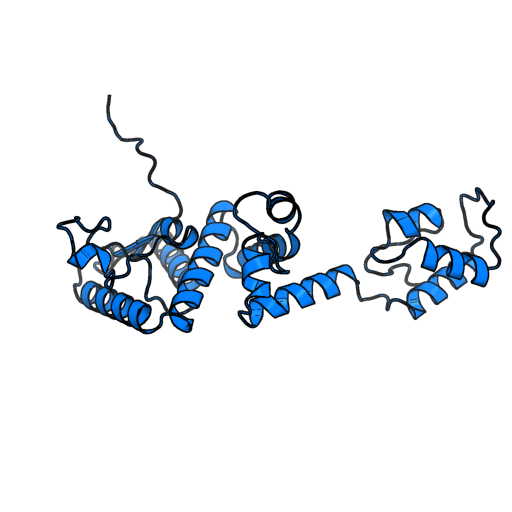.498 0.784 1.00 96.00 91 TYR A N 1
ATOM 754 C CA . TYR A 1 91 ? -2.351 -12.601 1.600 1.00 96.00 91 TYR A CA 1
ATOM 755 C C . TYR A 1 91 ? -1.190 -11.772 1.027 1.00 96.00 91 TYR A C 1
ATOM 757 O O . TYR A 1 91 ? -0.518 -11.035 1.750 1.00 96.00 91 TYR A O 1
ATOM 765 N N . ARG A 1 92 ? -0.969 -11.852 -0.291 1.00 97.12 92 ARG A N 1
ATOM 766 C CA . ARG A 1 92 ? 0.119 -11.129 -0.967 1.00 97.12 92 ARG A CA 1
ATOM 767 C C . ARG A 1 92 ? -0.078 -9.618 -0.870 1.00 97.12 92 ARG A C 1
ATOM 769 O O . ARG A 1 92 ? 0.881 -8.914 -0.557 1.00 97.12 92 ARG A O 1
ATOM 776 N N . GLY A 1 93 ? -1.306 -9.137 -1.075 1.00 96.12 93 GLY A N 1
ATOM 777 C CA . GLY A 1 93 ? -1.661 -7.725 -0.917 1.00 96.12 93 GLY A CA 1
ATOM 778 C C . GLY A 1 93 ? -1.353 -7.211 0.490 1.00 96.12 93 GLY A C 1
ATOM 779 O O . GLY A 1 93 ? -0.631 -6.224 0.654 1.00 96.12 93 GLY A O 1
ATOM 780 N N . TRP A 1 94 ? -1.770 -7.962 1.516 1.00 94.38 94 TRP A N 1
ATOM 781 C CA . TRP A 1 94 ? -1.486 -7.622 2.912 1.00 94.38 94 TRP A CA 1
ATOM 782 C C . TRP A 1 94 ? 0.022 -7.544 3.211 1.00 94.38 94 TRP A C 1
ATOM 784 O O . TRP A 1 94 ? 0.481 -6.597 3.857 1.00 94.38 94 TRP A O 1
ATOM 794 N N . ARG A 1 95 ? 0.821 -8.489 2.691 1.00 96.50 95 ARG A N 1
ATOM 795 C C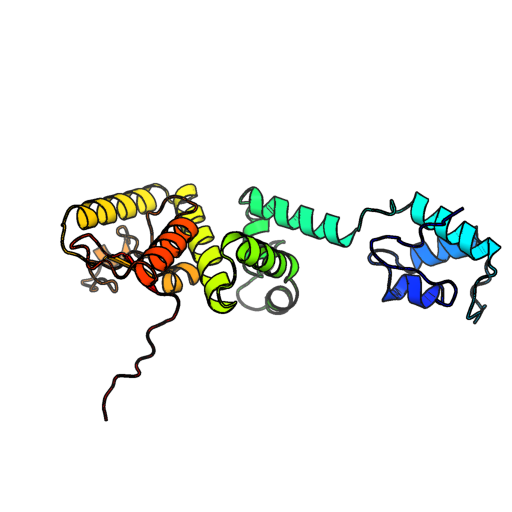A . ARG A 1 95 ? 2.289 -8.492 2.851 1.00 96.50 95 ARG A CA 1
ATOM 796 C C . ARG A 1 95 ? 2.942 -7.291 2.161 1.00 96.50 95 ARG A C 1
ATOM 798 O O . ARG A 1 95 ? 3.760 -6.624 2.794 1.00 96.50 95 ARG A O 1
ATOM 805 N N . HIS A 1 96 ? 2.540 -6.958 0.929 1.00 96.50 96 HIS A N 1
ATOM 806 C CA . HIS A 1 96 ? 2.994 -5.738 0.246 1.00 96.50 96 HIS A CA 1
ATOM 807 C C . HIS A 1 96 ? 2.649 -4.478 1.051 1.00 96.50 96 HIS A C 1
ATOM 809 O O . HIS A 1 96 ? 3.505 -3.617 1.242 1.00 96.50 96 HIS A O 1
ATOM 815 N N . SER A 1 97 ? 1.428 -4.394 1.588 1.00 93.94 97 SER A N 1
ATOM 816 C CA . SER A 1 97 ? 0.969 -3.229 2.353 1.00 93.94 97 SER A CA 1
ATOM 817 C C . SER A 1 97 ? 1.761 -3.026 3.647 1.00 93.94 97 SER A C 1
ATOM 819 O O . SER A 1 97 ? 1.983 -1.890 4.061 1.00 93.94 97 SER A O 1
ATOM 821 N N . ARG A 1 98 ? 2.193 -4.117 4.292 1.00 92.44 98 ARG A N 1
ATOM 822 C CA . ARG A 1 98 ? 2.997 -4.091 5.525 1.00 92.44 98 ARG A CA 1
ATOM 823 C C . ARG A 1 98 ? 4.507 -3.991 5.283 1.00 92.44 98 ARG A C 1
ATOM 825 O O . ARG A 1 98 ? 5.247 -3.848 6.251 1.00 92.44 98 ARG A O 1
ATOM 832 N N . GLY A 1 99 ? 4.971 -4.066 4.033 1.00 94.62 99 GLY A N 1
ATOM 833 C CA . GLY A 1 99 ? 6.402 -4.104 3.715 1.00 94.62 99 GLY A CA 1
ATOM 834 C C . GLY A 1 99 ? 7.078 -5.413 4.142 1.00 94.62 99 GLY A C 1
ATOM 835 O O . GLY A 1 99 ? 8.241 -5.405 4.532 1.00 94.62 99 GLY A O 1
ATOM 836 N N . LEU A 1 100 ? 6.347 -6.531 4.095 1.00 96.06 100 LEU A N 1
ATOM 837 C CA . LEU A 1 100 ? 6.829 -7.863 4.465 1.00 96.06 100 LEU A CA 1
ATOM 838 C C . LEU A 1 100 ? 7.144 -8.719 3.226 1.00 96.06 100 LEU A C 1
ATOM 840 O O . LEU A 1 100 ? 6.550 -8.512 2.164 1.00 96.06 100 LEU A O 1
ATOM 844 N N . PRO A 1 101 ? 8.048 -9.709 3.344 1.00 97.12 101 PRO A N 1
ATOM 845 C CA . PRO A 1 101 ? 8.380 -10.615 2.249 1.00 97.12 101 PRO A CA 1
ATOM 846 C C . PRO A 1 101 ? 7.174 -11.439 1.781 1.00 97.12 101 PRO A C 1
ATOM 848 O O . PRO A 1 101 ? 6.417 -11.986 2.586 1.00 97.12 101 PRO A O 1
ATOM 851 N N . VAL A 1 102 ? 7.006 -11.551 0.463 1.00 97.00 102 VAL A N 1
ATOM 852 C CA . VAL A 1 102 ? 5.803 -12.127 -0.167 1.00 97.00 102 VAL A CA 1
ATOM 853 C C . VAL A 1 102 ? 5.970 -13.610 -0.522 1.00 97.00 102 VAL A C 1
ATOM 855 O O . VAL A 1 102 ? 4.976 -14.318 -0.618 1.00 97.00 102 VAL A O 1
ATOM 858 N N . ARG A 1 103 ? 7.205 -14.104 -0.686 1.00 95.81 103 ARG A N 1
ATOM 859 C CA . ARG A 1 103 ? 7.504 -15.469 -1.168 1.00 95.81 103 ARG A CA 1
ATOM 860 C C . ARG A 1 103 ? 7.882 -16.427 -0.031 1.00 95.81 103 ARG A C 1
ATOM 862 O O . ARG A 1 103 ? 8.764 -17.257 -0.193 1.00 95.81 103 ARG A O 1
ATOM 869 N N . GLY A 1 104 ? 7.279 -16.258 1.145 1.00 94.19 104 GLY A N 1
ATOM 870 C CA . GLY A 1 104 ? 7.544 -17.130 2.296 1.00 94.19 104 GLY A CA 1
ATOM 871 C C . GLY A 1 104 ? 8.927 -16.963 2.935 1.00 94.19 104 GLY A C 1
ATOM 872 O O . GLY A 1 104 ? 9.326 -17.802 3.735 1.00 94.19 104 GLY A O 1
ATOM 873 N N . GLN A 1 105 ? 9.663 -15.888 2.630 1.00 96.38 105 GLN A N 1
ATOM 874 C CA . GLN A 1 105 ? 10.945 -15.649 3.294 1.00 96.38 105 GLN A CA 1
ATOM 875 C C . GLN A 1 105 ? 10.757 -15.408 4.804 1.00 96.38 105 GLN A C 1
ATOM 877 O O . GLN A 1 105 ? 9.780 -14.782 5.235 1.00 96.38 105 GLN A O 1
ATOM 882 N N . ARG A 1 106 ? 11.718 -15.889 5.605 1.00 95.31 106 ARG A N 1
ATOM 883 C CA . ARG A 1 106 ? 11.734 -15.753 7.071 1.00 95.31 106 ARG A CA 1
ATOM 884 C C . ARG A 1 106 ? 11.725 -14.277 7.485 1.00 95.31 106 ARG A C 1
ATOM 886 O O . ARG A 1 106 ? 12.498 -13.483 6.969 1.00 95.31 106 ARG A O 1
ATOM 893 N N . THR A 1 107 ? 10.888 -13.923 8.463 1.00 95.69 107 THR A N 1
ATOM 894 C CA . THR A 1 107 ? 10.728 -12.534 8.947 1.00 95.69 107 THR A CA 1
ATOM 895 C C . THR A 1 107 ? 11.338 -12.256 10.317 1.00 95.69 107 THR A C 1
ATOM 897 O O . THR A 1 107 ? 11.307 -11.113 10.754 1.00 95.69 107 THR A O 1
ATOM 900 N N . TRP A 1 108 ? 11.845 -13.272 11.021 1.00 95.75 108 TRP A N 1
ATOM 901 C CA . TRP A 1 108 ? 12.374 -13.096 12.380 1.00 95.75 108 TRP A CA 1
ATOM 902 C C . TRP A 1 108 ? 13.735 -12.385 12.404 1.00 95.75 108 TRP A C 1
ATOM 904 O O . TRP A 1 108 ? 13.955 -11.549 13.270 1.00 95.75 108 TRP A O 1
ATOM 914 N N . THR A 1 109 ? 14.621 -12.682 11.445 1.00 93.44 109 THR A N 1
ATOM 915 C CA . THR A 1 109 ? 15.930 -12.016 11.298 1.00 93.44 109 THR A CA 1
ATOM 916 C C . THR A 1 109 ? 15.907 -10.923 10.226 1.00 93.44 109 THR A C 1
ATOM 918 O O . THR A 1 109 ? 15.948 -9.736 10.535 1.00 93.44 109 THR A O 1
ATOM 921 N N . ASN A 1 110 ? 15.821 -11.314 8.949 1.00 91.94 110 ASN A N 1
ATOM 922 C CA . ASN A 1 110 ? 16.146 -10.446 7.816 1.00 91.94 110 ASN A CA 1
ATOM 923 C C . ASN A 1 110 ? 14.911 -10.134 6.958 1.00 91.94 110 ASN A C 1
ATOM 925 O O . ASN A 1 110 ? 14.465 -10.961 6.169 1.00 91.94 110 ASN A O 1
ATOM 929 N N . ALA A 1 111 ? 14.386 -8.909 7.069 1.00 94.25 111 ALA A N 1
ATOM 930 C CA . ALA A 1 111 ? 13.318 -8.391 6.197 1.00 94.25 111 ALA A CA 1
ATOM 931 C C . ALA A 1 111 ? 13.475 -6.896 5.836 1.00 94.25 111 ALA A C 1
ATOM 933 O O . ALA A 1 111 ? 12.589 -6.293 5.225 1.00 94.25 111 ALA A O 1
ATOM 934 N N . TRP A 1 112 ? 14.606 -6.288 6.203 1.00 94.94 112 TRP A N 1
ATOM 935 C CA . TRP A 1 112 ? 14.830 -4.842 6.119 1.00 94.94 112 TRP A CA 1
ATOM 936 C C . TRP A 1 112 ? 14.793 -4.278 4.698 1.00 94.94 112 TRP A C 1
ATOM 938 O O . TRP A 1 112 ? 14.237 -3.203 4.476 1.00 94.94 112 TRP A O 1
ATOM 948 N N . THR A 1 113 ? 15.350 -5.002 3.729 1.00 95.94 113 THR A N 1
ATOM 949 C CA . THR A 1 113 ? 15.360 -4.587 2.320 1.00 95.94 113 THR A CA 1
ATOM 950 C C . THR A 1 113 ? 13.944 -4.472 1.761 1.00 95.94 113 THR A C 1
ATOM 952 O O . THR A 1 113 ? 13.614 -3.481 1.114 1.00 95.94 113 THR A O 1
ATOM 955 N N . VAL A 1 114 ? 13.066 -5.429 2.079 1.00 96.06 114 VAL A N 1
ATOM 956 C CA . VAL A 1 114 ? 11.654 -5.389 1.671 1.00 96.06 114 VAL A CA 1
ATOM 957 C C . VAL A 1 114 ? 10.937 -4.218 2.334 1.00 96.06 114 VAL A C 1
ATOM 959 O O . VAL A 1 114 ? 10.211 -3.485 1.663 1.00 96.06 114 VAL A O 1
ATOM 962 N N . TYR A 1 115 ? 11.178 -3.999 3.627 1.00 95.31 115 TYR A N 1
ATOM 963 C CA . TYR A 1 115 ? 10.553 -2.902 4.356 1.00 95.31 115 TYR A CA 1
ATOM 964 C C . TYR A 1 115 ? 10.936 -1.525 3.797 1.00 95.31 115 TYR A C 1
ATOM 966 O O . TYR A 1 115 ? 10.077 -0.644 3.722 1.00 95.31 115 TYR A O 1
ATOM 974 N N . LYS A 1 116 ? 12.191 -1.340 3.368 1.00 96.12 116 LYS A N 1
ATOM 975 C CA . LYS A 1 116 ? 12.666 -0.078 2.784 1.00 96.12 116 LYS A CA 1
ATOM 976 C C . LYS A 1 116 ? 12.242 0.109 1.325 1.00 96.12 116 LYS A C 1
ATOM 978 O O . LYS A 1 116 ? 11.791 1.191 0.980 1.00 96.12 116 LYS A O 1
ATOM 983 N N . ASN A 1 117 ? 12.327 -0.931 0.492 1.00 95.94 117 ASN A N 1
ATOM 984 C CA . ASN A 1 117 ? 12.216 -0.771 -0.965 1.00 95.94 117 ASN A CA 1
ATOM 985 C C . ASN A 1 117 ? 10.809 -1.042 -1.523 1.00 95.94 117 ASN A C 1
ATOM 987 O O . ASN A 1 117 ? 10.436 -0.499 -2.559 1.00 95.94 117 ASN A O 1
ATOM 991 N N . ASN A 1 118 ? 9.996 -1.879 -0.868 1.00 95.12 118 ASN A N 1
ATOM 992 C CA . ASN A 1 118 ? 8.652 -2.223 -1.353 1.00 95.12 118 ASN A CA 1
ATOM 993 C C . ASN A 1 118 ? 7.633 -1.128 -0.981 1.00 95.12 118 ASN A C 1
ATOM 995 O O . ASN A 1 118 ? 6.812 -1.308 -0.076 1.00 95.12 118 ASN A O 1
ATOM 999 N N . LEU A 1 119 ? 7.734 0.041 -1.618 1.00 95.44 119 LEU A N 1
ATOM 1000 C CA . LEU A 1 119 ? 6.941 1.238 -1.292 1.00 95.44 119 LEU A CA 1
ATOM 1001 C C . LEU A 1 119 ? 5.732 1.458 -2.208 1.00 95.44 119 LEU A C 1
ATOM 1003 O O . LEU A 1 119 ? 4.779 2.106 -1.786 1.00 95.44 119 LEU A O 1
ATOM 1007 N N . VAL A 1 120 ? 5.716 0.842 -3.393 1.00 94.31 120 VAL A N 1
ATOM 1008 C CA . VAL A 1 120 ? 4.733 1.083 -4.469 1.00 94.31 120 VAL A CA 1
ATOM 1009 C C . VAL A 1 120 ? 3.282 1.124 -3.973 1.00 94.31 120 VAL A C 1
ATOM 1011 O O . VAL A 1 120 ? 2.558 2.085 -4.223 1.00 94.31 120 VAL A O 1
ATOM 1014 N N . LEU A 1 121 ? 2.845 0.106 -3.224 1.00 95.69 121 LEU A N 1
ATOM 1015 C CA . LEU A 1 121 ? 1.470 0.047 -2.717 1.00 95.69 121 LEU A CA 1
ATOM 1016 C C . LEU A 1 121 ? 1.198 1.094 -1.624 1.00 95.69 121 LEU A C 1
ATOM 1018 O O . LEU A 1 121 ? 0.100 1.640 -1.557 1.00 95.69 121 LEU A O 1
ATOM 1022 N N . ARG A 1 122 ? 2.185 1.381 -0.766 1.00 94.25 122 ARG A N 1
ATOM 1023 C CA . ARG A 1 122 ? 2.057 2.347 0.338 1.00 94.25 122 ARG A CA 1
ATOM 1024 C C . ARG A 1 122 ? 1.924 3.770 -0.197 1.00 94.25 122 ARG A C 1
ATOM 1026 O O . ARG A 1 122 ? 1.033 4.501 0.225 1.00 94.25 122 ARG A O 1
ATOM 1033 N N . GLU A 1 123 ? 2.752 4.124 -1.171 1.00 94.62 123 GLU A N 1
ATOM 1034 C CA . GLU A 1 123 ? 2.686 5.410 -1.867 1.00 94.62 123 GLU A CA 1
ATOM 1035 C C . GLU A 1 123 ? 1.350 5.578 -2.592 1.00 94.62 123 GLU A C 1
ATOM 1037 O O . GLU A 1 123 ? 0.680 6.601 -2.437 1.00 94.62 123 GLU A O 1
ATOM 1042 N N . TYR A 1 124 ? 0.900 4.540 -3.305 1.00 95.62 124 TYR A N 1
ATOM 1043 C CA . TYR A 1 124 ? -0.394 4.574 -3.979 1.00 95.62 124 TYR A CA 1
ATOM 1044 C C . TYR A 1 124 ? -1.562 4.746 -2.998 1.00 95.62 124 TYR A C 1
ATOM 1046 O O . TYR A 1 124 ? -2.439 5.583 -3.220 1.00 95.62 124 TYR A O 1
ATOM 1054 N N . LYS A 1 125 ? -1.554 4.029 -1.866 1.00 94.62 125 LYS A N 1
ATOM 1055 C CA . LYS A 1 125 ? -2.570 4.181 -0.811 1.00 94.62 125 LYS A CA 1
ATOM 1056 C C . LYS A 1 125 ? -2.599 5.587 -0.225 1.00 94.62 125 LYS A C 1
ATOM 1058 O O . LYS A 1 125 ? -3.684 6.104 0.019 1.00 94.62 125 LYS A O 1
ATOM 1063 N N . ILE A 1 126 ? -1.446 6.231 -0.048 1.00 93.62 126 ILE A N 1
ATOM 1064 C CA . ILE A 1 126 ? -1.378 7.630 0.398 1.00 93.62 126 ILE A CA 1
ATOM 1065 C C . ILE A 1 126 ? -2.049 8.556 -0.623 1.00 93.62 126 ILE A C 1
ATOM 1067 O O . ILE A 1 126 ? -2.822 9.429 -0.234 1.00 93.62 126 ILE A O 1
ATOM 1071 N N . ILE A 1 127 ? -1.802 8.362 -1.923 1.00 94.38 127 ILE A N 1
ATOM 1072 C CA . ILE A 1 127 ? -2.445 9.150 -2.990 1.00 94.38 127 ILE A CA 1
ATOM 1073 C C . ILE A 1 127 ? -3.967 8.964 -2.954 1.00 94.38 127 ILE A C 1
ATOM 1075 O O . ILE A 1 127 ? -4.713 9.943 -3.013 1.00 94.38 127 ILE A O 1
ATOM 1079 N N . VAL A 1 128 ? -4.439 7.723 -2.813 1.00 94.31 128 VAL A N 1
ATOM 1080 C CA . VAL A 1 128 ? -5.872 7.414 -2.683 1.00 94.31 128 VAL A CA 1
ATOM 1081 C C . VAL A 1 128 ? -6.457 8.052 -1.418 1.00 94.31 128 VAL A C 1
ATOM 1083 O O . VAL A 1 128 ? -7.505 8.690 -1.482 1.00 94.31 128 VAL A O 1
ATOM 1086 N N . ALA A 1 129 ? -5.763 7.959 -0.284 1.00 93.50 129 ALA A N 1
ATOM 1087 C CA . ALA A 1 129 ? -6.194 8.552 0.977 1.00 93.50 129 ALA A CA 1
ATOM 1088 C C . ALA A 1 129 ? -6.303 10.084 0.883 1.00 93.50 129 ALA A C 1
ATOM 1090 O O . ALA A 1 129 ? -7.305 10.643 1.322 1.00 93.50 129 ALA A O 1
ATOM 1091 N N . LYS A 1 130 ? -5.341 10.763 0.240 1.00 93.19 130 LYS A N 1
ATOM 1092 C CA . LYS A 1 130 ? -5.417 12.211 -0.036 1.00 93.19 130 LYS A CA 1
ATOM 1093 C C . LYS A 1 130 ? -6.667 12.567 -0.844 1.00 93.19 130 LYS A C 1
ATOM 1095 O O . LYS A 1 130 ? -7.365 13.513 -0.499 1.00 93.19 130 LYS A O 1
ATOM 1100 N N . LYS A 1 131 ? -6.995 11.781 -1.878 1.00 93.25 131 LYS A N 1
ATOM 1101 C CA . LYS A 1 131 ? -8.217 11.985 -2.679 1.00 93.25 131 LYS A CA 1
ATOM 1102 C C . LYS A 1 131 ? -9.498 11.775 -1.865 1.00 93.25 131 LYS A C 1
ATOM 1104 O O . LYS A 1 131 ? -10.470 12.493 -2.064 1.00 93.25 131 LYS A O 1
ATOM 1109 N N . LEU A 1 132 ? -9.516 10.792 -0.963 1.00 91.25 132 LEU A N 1
ATOM 1110 C CA . LEU A 1 132 ? -10.706 10.441 -0.180 1.00 91.25 132 LEU A CA 1
ATOM 1111 C C . LEU A 1 132 ? -10.970 11.385 0.995 1.00 91.25 132 LEU A C 1
ATOM 1113 O O . LEU A 1 132 ? -12.131 11.686 1.283 1.00 91.25 132 LEU A O 1
ATOM 1117 N N . TYR A 1 133 ? -9.910 11.791 1.691 1.00 89.19 133 TYR A N 1
ATOM 1118 C CA . TYR A 1 133 ? -9.990 12.517 2.954 1.00 89.19 133 TYR A CA 1
ATOM 1119 C C . TYR A 1 133 ? -9.604 14.002 2.837 1.00 89.19 133 TYR A C 1
ATOM 1121 O O . TYR A 1 133 ? -9.844 14.763 3.773 1.00 89.19 133 TYR A O 1
ATOM 1129 N N . GLY A 1 134 ? -9.051 14.436 1.701 1.00 86.44 134 GLY A N 1
ATOM 1130 C CA . GLY A 1 134 ? -8.627 15.816 1.465 1.00 86.44 134 GLY A CA 1
ATOM 1131 C C . GLY A 1 134 ? -7.295 16.162 2.140 1.00 86.44 134 GLY A C 1
ATOM 1132 O O . GLY A 1 134 ? -6.417 15.310 2.294 1.00 86.44 134 GLY A O 1
ATOM 1133 N N . ASN A 1 135 ? -7.154 17.422 2.563 1.00 84.50 135 ASN A N 1
ATOM 1134 C CA . ASN A 1 135 ? -5.917 18.005 3.106 1.00 84.50 135 ASN A CA 1
ATOM 1135 C C . ASN A 1 135 ? -5.631 17.618 4.572 1.00 84.50 135 ASN A C 1
ATOM 1137 O O . ASN A 1 135 ? -5.268 18.462 5.389 1.00 84.50 135 ASN A O 1
ATOM 1141 N N . LEU A 1 136 ? -5.793 16.345 4.937 1.00 88.25 136 LEU A N 1
ATOM 1142 C CA . LEU A 1 136 ? -5.268 15.845 6.212 1.00 88.25 136 LEU A CA 1
ATOM 1143 C C . LEU A 1 136 ? -3.739 15.727 6.150 1.00 88.25 136 LEU A C 1
ATOM 1145 O O . LEU A 1 136 ? -3.193 15.375 5.099 1.00 88.25 136 LEU A O 1
ATOM 1149 N N . PRO A 1 137 ? -3.032 15.962 7.272 1.00 91.44 137 PRO A N 1
ATOM 1150 C CA . PRO A 1 137 ? -1.592 15.763 7.322 1.00 91.44 137 PRO A CA 1
ATOM 1151 C C . PRO A 1 137 ? -1.247 14.295 7.046 1.00 91.44 137 PRO A C 1
ATOM 1153 O O . PRO A 1 137 ? -2.007 13.380 7.381 1.00 91.44 137 PRO A O 1
ATOM 1156 N N . LEU A 1 138 ? -0.079 14.071 6.439 1.00 90.50 138 LEU A N 1
ATOM 1157 C CA . LEU A 1 138 ? 0.349 12.757 5.949 1.00 90.50 138 LEU A CA 1
ATOM 1158 C C . LEU A 1 138 ? 0.344 11.675 7.040 1.00 90.50 138 LEU A C 1
ATOM 1160 O O . LEU A 1 138 ? -0.063 10.542 6.790 1.00 90.50 138 LEU A O 1
ATOM 1164 N N . GLU A 1 139 ? 0.761 12.027 8.255 1.00 91.00 139 GLU A N 1
ATOM 1165 C CA . GLU A 1 139 ? 0.766 11.117 9.404 1.00 91.00 139 GLU A CA 1
ATOM 1166 C C . GLU A 1 139 ? -0.643 10.623 9.740 1.00 91.00 139 GLU A C 1
ATOM 1168 O O . GLU A 1 139 ? -0.863 9.421 9.899 1.00 91.00 139 GLU A O 1
ATOM 1173 N N . ASN A 1 140 ? -1.621 11.532 9.749 1.00 92.69 140 ASN A N 1
ATOM 1174 C CA . ASN A 1 140 ? -3.011 11.188 10.026 1.00 92.69 140 ASN A CA 1
ATOM 1175 C C . ASN A 1 140 ? -3.608 10.349 8.895 1.00 92.69 140 ASN A C 1
ATOM 1177 O O . ASN A 1 140 ? -4.348 9.414 9.181 1.00 92.69 140 ASN A O 1
ATOM 1181 N N . LEU A 1 141 ? -3.260 10.627 7.633 1.00 93.88 141 LEU A N 1
ATOM 1182 C CA . LEU A 1 141 ? -3.681 9.802 6.495 1.00 93.88 141 LEU A CA 1
ATOM 1183 C C . LEU A 1 141 ? -3.175 8.362 6.620 1.00 93.88 141 LEU A C 1
ATOM 1185 O O . LEU A 1 141 ? -3.925 7.423 6.370 1.00 93.88 141 LEU A O 1
ATOM 1189 N N . ASN A 1 142 ? -1.922 8.179 7.043 1.00 92.94 142 ASN A N 1
ATOM 1190 C CA . ASN A 1 142 ? -1.374 6.846 7.286 1.00 92.94 142 ASN A CA 1
ATOM 1191 C C . ASN A 1 142 ? -2.142 6.112 8.385 1.00 92.94 142 ASN A C 1
ATOM 1193 O O . ASN A 1 142 ? -2.501 4.947 8.226 1.00 92.94 142 ASN A O 1
ATOM 1197 N N . VAL A 1 143 ? -2.433 6.805 9.484 1.00 94.12 143 VAL A N 1
ATOM 1198 C CA . VAL A 1 143 ? -3.195 6.243 10.602 1.00 94.12 143 VAL A CA 1
ATOM 1199 C C . VAL A 1 143 ? -4.614 5.852 10.170 1.00 94.12 143 VAL A C 1
ATOM 1201 O O . VAL A 1 143 ? -5.076 4.772 10.538 1.00 94.12 143 VAL A O 1
ATOM 1204 N N . THR A 1 144 ? -5.294 6.667 9.356 1.00 94.00 144 THR A N 1
ATOM 1205 C CA . THR A 1 144 ? -6.693 6.420 8.969 1.00 94.00 144 THR A CA 1
ATOM 1206 C C . THR A 1 144 ? -6.861 5.191 8.097 1.00 94.00 144 THR A C 1
ATOM 1208 O O . THR A 1 144 ? -7.647 4.316 8.457 1.00 94.00 144 THR A O 1
ATOM 1211 N N . TYR A 1 145 ? -6.138 5.090 6.975 1.00 94.12 145 TYR A N 1
ATOM 1212 C CA . TYR A 1 145 ? -6.328 3.947 6.077 1.00 94.12 145 TYR A CA 1
ATOM 1213 C C . TYR A 1 145 ? -5.848 2.643 6.728 1.00 94.12 145 TYR A C 1
ATOM 1215 O O . TYR A 1 145 ? -6.434 1.590 6.485 1.00 94.12 145 TYR A O 1
ATOM 1223 N N . LEU A 1 146 ? -4.814 2.690 7.582 1.00 94.25 146 LEU A N 1
ATOM 1224 C CA . LEU A 1 146 ? -4.355 1.511 8.321 1.00 94.25 146 LEU A CA 1
ATOM 1225 C C . LEU A 1 146 ? -5.396 1.053 9.344 1.00 94.25 146 LEU A C 1
ATOM 1227 O O . LEU A 1 146 ? -5.677 -0.142 9.428 1.00 94.25 146 LEU A O 1
ATOM 1231 N N . ALA A 1 147 ? -5.985 1.984 10.099 1.00 94.81 147 ALA A N 1
ATOM 1232 C CA . ALA A 1 147 ? -7.059 1.677 11.040 1.00 94.81 147 ALA A CA 1
ATOM 1233 C C . ALA A 1 147 ? -8.281 1.077 10.324 1.00 94.81 147 ALA A C 1
ATOM 1235 O O . ALA A 1 147 ? -8.859 0.096 10.794 1.00 94.81 147 ALA A O 1
ATOM 1236 N N . GLU A 1 148 ? -8.640 1.622 9.160 1.00 94.25 148 GLU A N 1
ATOM 1237 C CA . GLU A 1 148 ? -9.721 1.105 8.321 1.00 94.25 148 GLU A CA 1
ATOM 1238 C C . GLU A 1 148 ? -9.429 -0.313 7.811 1.00 94.25 148 GLU A C 1
ATOM 1240 O O . GLU A 1 148 ? -10.266 -1.204 7.967 1.00 94.25 148 GLU A O 1
ATOM 1245 N N . GLN A 1 149 ? -8.221 -0.550 7.287 1.00 93.69 149 GLN A N 1
ATOM 1246 C CA . GLN A 1 149 ? -7.789 -1.862 6.803 1.00 93.69 149 GLN A CA 1
ATOM 1247 C C . GLN A 1 149 ? -7.797 -2.915 7.916 1.00 93.69 149 GLN A C 1
ATOM 1249 O O . GLN A 1 149 ? -8.194 -4.055 7.687 1.00 93.69 149 GLN A O 1
ATOM 1254 N N . ILE A 1 150 ? -7.371 -2.549 9.126 1.00 94.12 150 ILE A N 1
ATOM 1255 C CA . ILE A 1 150 ? -7.363 -3.461 10.274 1.00 94.12 150 ILE A CA 1
ATOM 1256 C C . ILE A 1 150 ? -8.795 -3.789 10.686 1.00 94.12 150 ILE A C 1
ATOM 1258 O O . ILE A 1 150 ? -9.135 -4.960 10.802 1.00 94.12 150 ILE A O 1
ATOM 1262 N N . ASN A 1 151 ? -9.671 -2.797 10.819 1.00 94.94 151 ASN A N 1
ATOM 1263 C CA . ASN A 1 151 ? -11.069 -3.058 11.146 1.00 94.94 151 ASN A CA 1
ATOM 1264 C C . ASN A 1 151 ? -11.769 -3.943 10.088 1.00 94.94 151 ASN A C 1
ATOM 1266 O O . ASN A 1 151 ? -12.535 -4.833 10.456 1.00 94.94 151 ASN A O 1
ATOM 1270 N N . LEU A 1 152 ? -11.463 -3.763 8.795 1.00 94.75 152 LEU A N 1
ATOM 1271 C CA . LEU A 1 152 ? -11.947 -4.643 7.724 1.00 94.75 152 LEU A CA 1
ATOM 1272 C C . LEU A 1 152 ? -11.411 -6.076 7.863 1.00 94.75 152 LEU A C 1
ATOM 1274 O O . LEU A 1 152 ? -12.180 -7.026 7.746 1.00 94.75 152 LEU A O 1
ATOM 1278 N N . LEU A 1 153 ? -10.114 -6.232 8.140 1.00 93.38 153 LEU A N 1
ATOM 1279 C CA . LEU A 1 153 ? -9.481 -7.539 8.328 1.00 93.38 153 LEU A CA 1
ATOM 1280 C C . LEU A 1 153 ? -10.178 -8.337 9.434 1.00 93.38 153 LEU A C 1
ATOM 1282 O O . LEU A 1 153 ? -10.532 -9.493 9.232 1.00 93.38 153 LEU A O 1
ATOM 1286 N N . TRP A 1 154 ? -10.429 -7.696 10.575 1.00 93.81 154 TRP A N 1
ATOM 1287 C CA . TRP A 1 154 ? -11.132 -8.305 11.701 1.00 93.81 154 TRP A CA 1
ATOM 1288 C C . TRP A 1 154 ? -12.584 -8.641 11.378 1.00 93.81 154 TRP A C 1
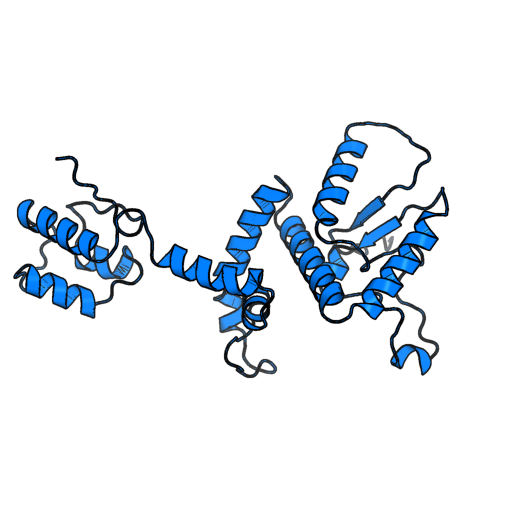ATOM 1290 O O . TRP A 1 154 ? -13.049 -9.705 11.765 1.00 93.81 154 TRP A O 1
ATOM 1300 N N . LYS A 1 155 ? -13.288 -7.795 10.621 1.00 94.62 155 LYS A N 1
ATOM 1301 C CA . LYS A 1 155 ? -14.645 -8.110 10.161 1.00 94.62 155 LYS A CA 1
ATOM 1302 C C . LYS A 1 155 ? -14.683 -9.385 9.307 1.00 94.62 155 LYS A C 1
ATOM 1304 O O . LYS A 1 155 ? -15.627 -10.153 9.437 1.00 94.62 155 LYS A O 1
ATOM 1309 N N . LEU A 1 156 ? -13.684 -9.594 8.446 1.00 94.44 156 LEU A N 1
ATOM 1310 C CA . LEU A 1 156 ? -13.633 -10.739 7.529 1.00 94.44 156 LEU A CA 1
ATOM 1311 C C . LEU A 1 156 ? -13.101 -12.018 8.191 1.00 94.44 156 LEU A C 1
ATOM 1313 O O . LEU A 1 156 ? -13.666 -13.085 7.988 1.00 94.44 156 LEU A O 1
ATOM 1317 N N . GLN A 1 157 ? -12.013 -11.928 8.961 1.00 93.94 157 GLN A N 1
ATOM 1318 C CA . GLN A 1 157 ? -11.332 -13.096 9.539 1.00 93.94 157 GLN A CA 1
ATOM 1319 C C . GLN A 1 157 ? -11.858 -13.477 10.929 1.00 93.94 157 GLN A C 1
ATOM 1321 O O . GLN A 1 157 ? -11.929 -14.659 11.254 1.00 93.94 157 GLN A O 1
ATOM 1326 N N . TRP A 1 158 ? -12.236 -12.488 11.743 1.00 92.88 158 TRP A N 1
ATOM 1327 C CA . TRP A 1 158 ? -12.634 -12.650 13.147 1.00 92.88 158 TRP A CA 1
ATOM 1328 C C . TRP A 1 158 ? -13.987 -11.983 13.417 1.00 92.88 158 TRP A C 1
ATOM 1330 O O . TRP A 1 158 ? -14.142 -11.131 14.298 1.00 92.88 158 TRP A O 1
ATOM 1340 N N . GLU A 1 159 ? -14.992 -12.376 12.631 1.00 93.50 159 GLU A N 1
ATOM 1341 C CA . GLU A 1 159 ? -16.298 -11.713 12.608 1.00 93.50 159 GLU A CA 1
ATOM 1342 C C . GLU A 1 159 ? -16.983 -11.695 13.986 1.00 93.50 159 GLU A C 1
ATOM 1344 O O . GLU A 1 159 ? -17.591 -10.693 14.363 1.00 93.50 159 GLU A O 1
ATOM 1349 N N . ASN A 1 160 ? -16.855 -12.769 14.771 1.00 92.12 160 ASN A N 1
ATOM 1350 C CA . ASN A 1 160 ? -17.458 -12.864 16.104 1.00 92.12 160 ASN A CA 1
ATOM 1351 C C . ASN A 1 160 ? -16.907 -11.799 17.063 1.00 92.12 160 ASN A C 1
ATOM 1353 O O . ASN A 1 160 ? -17.679 -11.090 17.707 1.00 92.12 160 ASN A O 1
ATOM 1357 N N . GLU A 1 161 ? -15.585 -11.621 17.103 1.00 90.88 161 GLU A N 1
ATOM 1358 C CA . GLU A 1 161 ? -14.939 -10.601 17.940 1.00 90.88 161 GLU A CA 1
ATOM 1359 C C . GLU A 1 161 ? -15.321 -9.189 17.475 1.00 90.88 161 GLU A C 1
ATOM 1361 O O . GLU A 1 161 ? -15.600 -8.298 18.283 1.00 90.88 161 GLU A O 1
ATOM 1366 N N . TRP A 1 162 ? -15.426 -8.991 16.158 1.00 93.19 162 TRP A N 1
ATOM 1367 C CA . TRP A 1 162 ? -15.908 -7.737 15.587 1.00 93.19 162 TRP A CA 1
ATOM 1368 C C . TRP A 1 162 ? -17.378 -7.450 15.957 1.00 93.19 162 TRP A C 1
ATOM 1370 O O . TRP A 1 162 ? -17.709 -6.319 16.335 1.00 93.19 162 TRP A O 1
ATOM 1380 N N . LYS A 1 163 ? -18.262 -8.459 15.914 1.00 92.50 163 LYS A N 1
ATOM 1381 C CA . LYS A 1 163 ? -19.679 -8.358 16.318 1.00 92.50 163 LYS A CA 1
ATOM 1382 C C . LYS A 1 163 ? -19.815 -8.027 17.804 1.00 92.50 163 LYS A C 1
ATOM 1384 O O . LYS A 1 163 ? -20.622 -7.168 18.165 1.00 92.50 163 LYS A O 1
ATOM 1389 N N . GLU A 1 164 ? -19.011 -8.650 18.662 1.00 90.62 164 GLU A N 1
ATOM 1390 C CA . GLU A 1 164 ? -18.970 -8.342 20.095 1.00 90.62 164 GLU A CA 1
ATOM 1391 C C . GLU A 1 164 ? -18.572 -6.885 20.353 1.00 90.62 164 GLU A C 1
ATOM 1393 O O . GLU A 1 164 ? -19.274 -6.168 21.076 1.00 90.62 164 GLU A O 1
ATOM 1398 N N . ALA A 1 165 ? -17.497 -6.412 19.713 1.00 89.56 165 ALA A N 1
ATOM 1399 C CA . ALA A 1 165 ? -17.063 -5.021 19.808 1.00 89.56 165 ALA A CA 1
ATOM 1400 C C . ALA A 1 165 ? -18.158 -4.051 19.325 1.00 89.56 165 ALA A C 1
ATOM 1402 O O . ALA A 1 165 ? -18.455 -3.050 19.990 1.00 89.56 165 ALA A O 1
ATOM 1403 N N . LYS A 1 166 ? -18.840 -4.385 18.218 1.00 90.81 166 LYS A N 1
ATOM 1404 C CA . LYS A 1 166 ? -19.975 -3.611 17.693 1.00 90.81 166 LYS A CA 1
ATOM 1405 C C . LYS A 1 166 ? -21.126 -3.544 18.698 1.00 90.81 166 LYS A C 1
ATOM 1407 O O . LYS A 1 166 ? -21.642 -2.452 18.943 1.00 90.81 166 LYS A O 1
ATOM 1412 N N . LYS A 1 167 ? -21.500 -4.668 19.323 1.00 89.31 167 LYS A N 1
ATOM 1413 C CA . LYS A 1 167 ? -22.558 -4.730 20.348 1.00 89.31 167 LYS A CA 1
ATOM 1414 C C . LYS A 1 167 ? -22.218 -3.853 21.552 1.00 89.31 167 LYS A C 1
ATOM 1416 O O . LYS A 1 167 ? -23.048 -3.041 21.957 1.00 89.31 167 LYS A O 1
ATOM 1421 N N . LYS A 1 168 ? -20.993 -3.953 22.083 1.00 85.62 168 LYS A N 1
ATOM 1422 C CA . LYS A 1 168 ? -20.525 -3.120 23.208 1.00 85.62 168 LYS A CA 1
ATOM 1423 C C . LYS A 1 168 ? -20.622 -1.628 22.897 1.00 85.62 168 LYS A C 1
ATOM 1425 O O . LYS A 1 168 ? -21.145 -0.861 23.704 1.00 85.62 168 LYS A O 1
ATOM 1430 N N . ARG A 1 169 ? -20.174 -1.229 21.705 1.00 86.56 169 ARG A N 1
ATOM 1431 C CA . ARG A 1 169 ? -20.254 0.157 21.231 1.00 86.56 169 ARG A CA 1
ATOM 1432 C C . ARG A 1 169 ? -21.699 0.646 21.127 1.00 86.56 169 ARG A C 1
ATOM 1434 O O . ARG A 1 169 ? -22.001 1.726 21.622 1.00 86.56 169 ARG A O 1
ATOM 1441 N N . LEU A 1 170 ? -22.599 -0.142 20.534 1.00 85.75 170 LEU A N 1
ATOM 1442 C CA . LEU A 1 170 ? -24.017 0.224 20.407 1.00 85.75 170 LEU A CA 1
ATOM 1443 C C . LEU A 1 170 ? -24.694 0.387 21.773 1.00 85.75 170 LEU A C 1
ATOM 1445 O O . LEU A 1 170 ? -25.443 1.338 21.971 1.00 85.75 170 LEU A O 1
ATOM 1449 N N . VAL A 1 171 ? -24.395 -0.495 22.732 1.00 84.75 171 VAL A N 1
ATOM 1450 C CA . VAL A 1 171 ? -24.883 -0.366 24.115 1.00 84.75 171 VAL A CA 1
ATOM 1451 C C . VAL A 1 171 ? -24.368 0.924 24.756 1.00 84.75 171 VAL A C 1
ATOM 1453 O O . VAL A 1 171 ? -25.150 1.656 25.357 1.00 84.75 171 VAL A O 1
ATOM 1456 N N . ALA A 1 172 ? -23.085 1.252 24.586 1.00 79.69 172 ALA A N 1
ATOM 1457 C CA . ALA A 1 172 ? -22.523 2.496 25.108 1.00 79.69 172 ALA A CA 1
ATOM 1458 C C . ALA A 1 172 ? -23.156 3.748 24.471 1.00 79.69 172 ALA A C 1
ATOM 1460 O O . ALA A 1 172 ? -23.410 4.729 25.171 1.00 79.69 172 ALA A O 1
ATOM 1461 N N . MET A 1 173 ? -23.468 3.701 23.171 1.00 76.06 173 MET A N 1
ATOM 1462 C CA . MET A 1 173 ? -24.102 4.802 22.437 1.00 76.06 173 MET A CA 1
ATOM 1463 C C . MET A 1 173 ? -25.555 5.072 22.852 1.00 76.06 173 MET A C 1
ATOM 1465 O O . MET A 1 173 ? -26.006 6.205 22.706 1.00 76.06 173 MET A O 1
ATOM 1469 N N . LYS A 1 174 ? -26.280 4.084 23.402 1.00 77.38 174 LY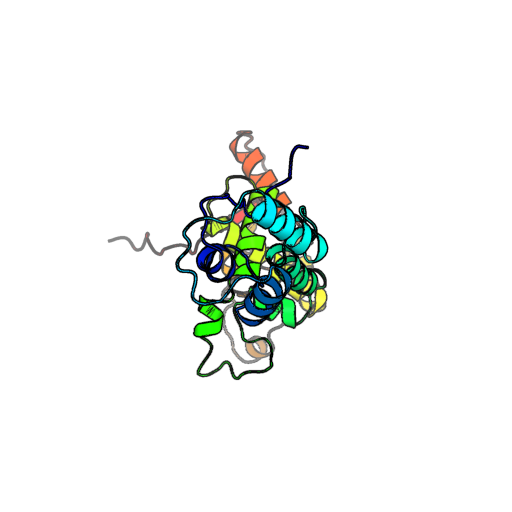S A N 1
ATOM 1470 C CA . LYS A 1 174 ? -27.643 4.295 23.932 1.00 77.38 174 LYS A CA 1
ATOM 1471 C C . LYS A 1 174 ? -27.678 5.245 25.136 1.00 77.38 174 LYS A C 1
ATOM 1473 O O . LYS A 1 174 ? -28.720 5.822 25.423 1.00 77.38 174 LYS A O 1
ATOM 1478 N N . SER A 1 175 ? -26.563 5.417 25.850 1.00 69.44 175 SER A N 1
ATOM 1479 C CA . SER A 1 175 ? -26.481 6.389 26.946 1.00 69.44 175 SER A CA 1
ATOM 1480 C C . SER A 1 175 ? -26.200 7.799 26.400 1.00 69.44 175 SER A C 1
ATOM 1482 O O . SER A 1 175 ? -25.120 8.055 25.881 1.00 69.44 175 SER A O 1
ATOM 1484 N N . ASN A 1 176 ? -27.171 8.712 26.526 1.00 55.03 176 ASN A N 1
ATOM 1485 C CA . ASN A 1 176 ? -27.232 10.012 25.828 1.00 55.03 176 ASN A CA 1
ATOM 1486 C C . ASN A 1 176 ? -26.122 11.041 26.144 1.00 55.03 176 ASN A C 1
ATOM 1488 O O . ASN A 1 176 ? -26.085 12.093 25.512 1.00 55.03 176 ASN A O 1
ATOM 1492 N N . TYR A 1 177 ? -25.237 10.787 27.114 1.00 57.09 177 TYR A N 1
ATOM 1493 C CA . TYR A 1 177 ? -24.334 11.811 27.665 1.00 57.09 177 TYR A CA 1
ATOM 1494 C C . TYR A 1 177 ? -22.839 11.485 27.559 1.00 57.09 177 TYR A C 1
ATOM 1496 O O . TYR A 1 177 ? -22.017 12.188 28.149 1.00 57.09 177 TYR A O 1
ATOM 1504 N N . LYS A 1 178 ? -22.442 10.426 26.842 1.00 63.56 178 LYS A N 1
ATOM 1505 C CA . LYS A 1 178 ? -21.035 9.992 26.824 1.00 63.56 178 LYS A CA 1
ATOM 1506 C C . LYS A 1 178 ? -20.313 10.401 25.546 1.00 63.56 178 LYS A C 1
ATOM 1508 O O . LYS A 1 178 ? -20.764 10.132 24.436 1.00 63.56 178 LYS A O 1
ATOM 1513 N N . VAL A 1 179 ? -19.134 11.001 25.721 1.00 61.75 179 VAL A N 1
ATOM 1514 C CA . VAL A 1 179 ? -18.157 11.154 24.639 1.00 61.75 179 VAL A CA 1
ATOM 1515 C C . VAL A 1 179 ? -17.563 9.779 24.355 1.00 61.75 179 VAL A C 1
ATOM 1517 O O . VAL A 1 179 ? -16.962 9.164 25.239 1.00 61.75 179 VAL A O 1
ATOM 1520 N N . THR A 1 180 ? -17.754 9.284 23.136 1.00 77.56 180 THR A N 1
ATOM 1521 C CA . THR A 1 180 ? -17.131 8.040 22.676 1.00 77.56 180 THR A CA 1
ATOM 1522 C C . THR A 1 180 ? -15.839 8.383 21.953 1.00 77.56 180 THR A C 1
ATOM 1524 O O . THR A 1 180 ? -15.862 9.103 20.952 1.00 77.56 180 THR A O 1
ATOM 1527 N N . ASN A 1 181 ? -14.719 7.867 22.443 1.00 86.19 181 ASN A N 1
ATOM 1528 C CA . ASN A 1 181 ? -13.415 8.109 21.841 1.00 86.19 181 ASN A CA 1
ATOM 1529 C C . ASN A 1 181 ? -13.082 6.949 20.904 1.00 86.19 181 ASN A C 1
ATOM 1531 O O . ASN A 1 181 ? -13.176 5.787 21.300 1.00 86.19 181 ASN A O 1
ATOM 1535 N N . VAL A 1 182 ? -12.689 7.258 19.672 1.00 90.06 182 VAL A N 1
ATOM 1536 C CA . VAL A 1 182 ? -12.213 6.265 18.705 1.00 90.06 182 VAL A CA 1
ATOM 1537 C C . VAL A 1 182 ? -10.710 6.424 18.551 1.00 90.06 182 VAL A C 1
ATOM 1539 O O . VAL A 1 182 ? -10.228 7.472 18.112 1.00 90.06 182 VAL A O 1
ATOM 1542 N N . ASP A 1 183 ? -9.971 5.383 18.926 1.00 91.25 183 ASP A N 1
ATOM 1543 C CA . ASP A 1 183 ? -8.509 5.400 18.913 1.00 91.25 183 ASP A CA 1
ATOM 1544 C C . ASP A 1 183 ? -7.945 4.870 17.598 1.00 91.25 183 ASP A C 1
ATOM 1546 O O . ASP A 1 183 ? -7.535 3.713 17.488 1.00 91.25 183 ASP A O 1
ATOM 1550 N N . LEU A 1 184 ? -7.923 5.739 16.584 1.00 92.75 184 LEU A N 1
ATOM 1551 C CA . LEU A 1 184 ? -7.373 5.402 15.273 1.00 92.75 184 LEU A CA 1
ATOM 1552 C C . LEU A 1 184 ? -5.873 5.096 15.356 1.00 92.75 184 LEU A C 1
ATOM 1554 O O . LEU A 1 184 ? -5.384 4.247 14.609 1.00 92.75 184 LEU A O 1
ATOM 1558 N N . TYR A 1 185 ? -5.141 5.737 16.272 1.00 93.06 185 TYR A N 1
ATOM 1559 C CA . TYR A 1 185 ? -3.716 5.484 16.462 1.00 93.06 185 TYR A CA 1
ATOM 1560 C C . TYR A 1 185 ? -3.453 4.040 16.899 1.00 93.06 185 TYR A C 1
ATOM 1562 O O . TYR A 1 185 ? -2.715 3.320 16.219 1.00 93.06 185 TYR A O 1
ATOM 1570 N N . SER A 1 186 ? -4.088 3.590 17.985 1.00 91.00 186 SER A N 1
ATOM 1571 C CA . SER A 1 186 ? -3.946 2.208 18.467 1.00 91.00 186 SER A CA 1
ATOM 1572 C C . SER A 1 186 ? -4.428 1.202 17.422 1.00 91.00 186 SER A C 1
ATOM 1574 O O . SER A 1 186 ? -3.725 0.227 17.137 1.00 91.00 186 SER A O 1
ATOM 1576 N N . MET A 1 187 ? -5.548 1.505 16.753 1.00 92.25 187 MET A N 1
ATOM 1577 C CA . MET A 1 187 ? -6.049 0.705 15.635 1.00 92.25 187 MET A CA 1
ATOM 1578 C C . MET A 1 187 ? -5.002 0.548 14.539 1.00 92.25 187 MET A C 1
ATOM 1580 O O . MET A 1 187 ? -4.728 -0.579 14.154 1.00 92.25 187 MET A O 1
ATOM 1584 N N . SER A 1 188 ? -4.364 1.630 14.079 1.00 92.31 188 SER A N 1
ATOM 1585 C CA . SER A 1 188 ? -3.353 1.588 13.009 1.00 92.31 188 SER A CA 1
ATOM 1586 C C . SER A 1 188 ? -2.153 0.689 13.339 1.00 92.31 188 SER A C 1
ATOM 1588 O O . SER A 1 188 ? -1.558 0.073 12.451 1.00 92.31 188 SER A O 1
ATOM 1590 N N . LYS A 1 189 ? -1.813 0.566 14.629 1.00 90.69 189 LYS A N 1
ATOM 1591 C CA . LYS A 1 189 ? -0.754 -0.322 15.125 1.00 90.69 189 LYS A CA 1
ATOM 1592 C C . LYS A 1 189 ? -1.213 -1.773 15.288 1.00 90.69 189 LYS A C 1
ATOM 1594 O O . LYS A 1 189 ? -0.371 -2.642 15.490 1.00 90.69 189 LYS A O 1
ATOM 1599 N N . GLY A 1 190 ? -2.506 -2.052 15.133 1.00 87.56 190 GLY A N 1
ATOM 1600 C CA . GLY A 1 190 ? -3.109 -3.369 15.343 1.00 87.56 190 GLY A CA 1
ATOM 1601 C C . GLY A 1 190 ? -3.420 -3.668 16.807 1.00 87.56 190 GLY A C 1
ATOM 1602 O O . GLY A 1 190 ? -3.652 -4.822 17.151 1.00 87.56 190 GLY A O 1
ATOM 1603 N N . VAL A 1 191 ? -3.413 -2.647 17.668 1.00 88.06 191 VAL A N 1
ATOM 1604 C CA . VAL A 1 191 ? -3.776 -2.771 19.078 1.00 88.06 191 VAL A CA 1
ATOM 1605 C C . VAL A 1 191 ? -5.289 -2.615 19.184 1.00 88.06 191 VAL A C 1
ATOM 1607 O O . VAL A 1 191 ? -5.831 -1.531 18.967 1.00 88.06 191 VAL A O 1
ATOM 1610 N N . VAL A 1 192 ? -5.963 -3.726 19.475 1.00 82.69 192 VAL A N 1
ATOM 1611 C CA . VAL A 1 192 ? -7.424 -3.828 19.473 1.00 82.69 192 VAL A CA 1
ATOM 1612 C C . VAL A 1 192 ? -7.916 -4.355 20.818 1.00 82.69 192 VAL A C 1
ATOM 1614 O O . VAL A 1 192 ? -7.318 -5.261 21.398 1.00 82.69 192 VAL A O 1
ATOM 1617 N N . ASP A 1 193 ? -9.022 -3.796 21.300 1.00 75.19 193 ASP A N 1
ATOM 1618 C CA . ASP A 1 193 ? -9.719 -4.261 22.496 1.00 75.19 193 ASP A CA 1
ATOM 1619 C C . ASP A 1 193 ? -10.661 -5.416 22.118 1.00 75.19 193 ASP A C 1
ATOM 1621 O O . ASP A 1 193 ? -11.853 -5.214 21.874 1.00 75.19 193 ASP A O 1
ATOM 1625 N N . SER A 1 194 ? -10.112 -6.631 21.984 1.00 66.88 194 SER A N 1
ATOM 1626 C CA . SER A 1 194 ? -10.933 -7.843 21.847 1.00 66.88 194 SER A CA 1
ATOM 1627 C C . SER A 1 194 ? -11.365 -8.329 23.227 1.00 66.88 194 SER A C 1
ATOM 1629 O O . SER A 1 194 ? -10.550 -8.617 24.109 1.00 66.88 194 SER A O 1
ATOM 1631 N N . SER A 1 195 ? -12.676 -8.459 23.404 1.00 59.94 195 SER A N 1
ATOM 1632 C CA . SER A 1 195 ? -13.311 -8.930 24.630 1.00 59.94 195 SER A CA 1
ATOM 1633 C C . SER A 1 195 ? -13.079 -10.402 24.958 1.00 59.94 195 SER A C 1
ATOM 1635 O O . SER A 1 195 ? -13.350 -10.810 26.087 1.00 59.94 195 SER A O 1
ATOM 1637 N N . GLY A 1 196 ? -12.564 -11.182 24.005 1.00 56.88 196 GLY A N 1
ATOM 1638 C CA . GLY A 1 196 ? -12.525 -12.644 24.057 1.00 56.88 196 GLY A CA 1
ATOM 1639 C C . GLY A 1 196 ? -11.207 -13.278 24.513 1.00 56.88 196 GLY A C 1
ATOM 1640 O O . GLY A 1 196 ? -11.050 -14.493 24.388 1.00 56.88 196 GLY A O 1
ATOM 1641 N N . ASN A 1 197 ? -10.233 -12.517 25.027 1.00 61.19 197 ASN A N 1
ATOM 1642 C CA . ASN A 1 197 ? -8.898 -13.063 25.300 1.00 61.19 197 ASN A CA 1
ATOM 1643 C C . ASN A 1 197 ? -8.911 -14.242 26.302 1.00 61.19 197 ASN A C 1
ATOM 1645 O O . ASN A 1 197 ? -9.098 -14.067 27.503 1.00 61.19 197 ASN A O 1
ATOM 1649 N N . LYS A 1 198 ? -8.572 -15.459 25.840 1.00 59.06 198 LYS A N 1
ATOM 1650 C CA . LYS A 1 198 ? -8.397 -16.655 26.701 1.00 59.06 198 LYS A CA 1
ATOM 1651 C C . LYS A 1 198 ? -7.404 -16.431 27.858 1.00 59.06 198 LYS A C 1
ATOM 1653 O O . LYS A 1 198 ? -7.519 -17.082 28.891 1.00 59.06 198 LYS A O 1
ATOM 1658 N N . LYS A 1 199 ? -6.440 -15.510 27.705 1.00 57.66 199 LYS A N 1
ATOM 1659 C CA . LYS A 1 199 ? -5.447 -15.161 28.741 1.00 57.66 199 LYS A CA 1
ATOM 1660 C C . LYS A 1 199 ? -6.008 -14.297 29.879 1.00 57.66 199 LYS A C 1
ATOM 1662 O O . LYS A 1 199 ? -5.564 -14.483 31.008 1.00 57.66 199 LYS A O 1
ATOM 1667 N N . SER A 1 200 ? -6.980 -13.410 29.637 1.00 51.00 200 SER A N 1
ATOM 1668 C CA . SER A 1 200 ? -7.583 -12.598 30.714 1.00 51.00 200 SER A CA 1
ATOM 1669 C C . SER A 1 200 ? -8.475 -13.428 31.640 1.00 51.00 200 SER A C 1
ATOM 1671 O O . SER A 1 200 ? -8.669 -13.055 32.788 1.00 51.00 200 SER A O 1
ATOM 1673 N N . LYS A 1 201 ? -8.931 -14.606 31.192 1.00 48.81 201 LYS A N 1
ATOM 1674 C CA . LYS A 1 201 ? -9.609 -15.586 32.055 1.00 48.81 201 LYS A CA 1
ATOM 1675 C C . LYS A 1 201 ? -8.682 -16.242 33.091 1.00 48.81 201 LYS A C 1
ATOM 1677 O O . LYS A 1 201 ? -9.184 -16.817 34.045 1.00 48.81 201 LYS A O 1
ATOM 1682 N N . LYS A 1 202 ? -7.350 -16.186 32.920 1.00 46.59 202 LYS A N 1
ATOM 1683 C CA . LYS A 1 202 ? -6.380 -16.884 33.792 1.00 46.59 202 LYS A CA 1
ATOM 1684 C C . LYS A 1 202 ? -5.716 -16.009 34.862 1.00 46.59 202 LYS A C 1
ATOM 1686 O O . LYS A 1 202 ? -5.097 -16.565 35.762 1.00 46.59 202 LYS A O 1
ATOM 1691 N N . LYS A 1 203 ? -5.802 -14.675 34.793 1.00 40.44 203 LYS A N 1
ATOM 1692 C CA . LYS A 1 203 ? -5.236 -13.758 35.804 1.00 40.44 203 LYS A CA 1
ATOM 1693 C C . LYS A 1 203 ? -6.061 -12.472 35.868 1.00 40.44 203 LYS A C 1
ATOM 1695 O O . LYS A 1 203 ? -6.449 -11.970 34.818 1.00 40.44 203 LYS A O 1
ATOM 1700 N N . ASN A 1 204 ? -6.243 -11.919 37.073 1.00 42.12 204 ASN A N 1
ATOM 1701 C CA . ASN A 1 204 ? -6.823 -10.598 37.376 1.00 42.12 204 ASN A CA 1
ATOM 1702 C C . ASN A 1 204 ? -6.016 -9.441 36.741 1.00 42.12 204 ASN A C 1
ATOM 1704 O O . ASN A 1 204 ? -5.439 -8.601 37.428 1.00 42.12 204 ASN A O 1
ATOM 1708 N N . VAL A 1 205 ? -5.921 -9.401 35.414 1.00 43.31 205 VAL A N 1
ATOM 1709 C CA . VAL A 1 205 ? -5.260 -8.334 34.662 1.00 43.31 205 VAL A CA 1
ATOM 1710 C C . VAL A 1 205 ? -6.328 -7.311 34.297 1.00 43.31 205 VAL A C 1
ATOM 1712 O O . VAL A 1 205 ? -7.255 -7.611 33.545 1.00 43.31 205 VAL A O 1
ATOM 1715 N N . LYS A 1 206 ? -6.210 -6.102 34.855 1.00 42.19 206 LYS A N 1
ATOM 1716 C CA . LYS A 1 206 ? -7.099 -4.974 34.546 1.00 42.19 206 LYS A CA 1
ATOM 1717 C C . LYS A 1 206 ? -7.103 -4.718 33.034 1.00 42.19 206 LYS A C 1
ATOM 1719 O O . LYS A 1 206 ? -6.042 -4.668 32.414 1.00 42.19 206 LYS A O 1
ATOM 1724 N N . SER A 1 207 ? -8.289 -4.539 32.449 1.00 51.81 207 SER A N 1
ATOM 1725 C CA . SER A 1 207 ? -8.427 -4.161 31.040 1.00 51.81 207 SER A CA 1
ATOM 1726 C C . SER A 1 207 ? -7.711 -2.834 30.795 1.00 51.81 207 SER A C 1
ATOM 1728 O O . SER A 1 207 ? -7.983 -1.841 31.467 1.00 51.81 207 SER A O 1
ATOM 1730 N N . GLN A 1 208 ? -6.792 -2.819 29.834 1.00 53.50 208 GLN A N 1
ATOM 1731 C CA . GLN A 1 208 ? -5.942 -1.661 29.546 1.00 53.50 208 GLN A CA 1
ATOM 1732 C C . GLN A 1 208 ? -6.717 -0.499 28.892 1.00 53.50 208 GLN A C 1
ATOM 1734 O O . GLN A 1 208 ? -6.233 0.630 28.864 1.00 53.50 208 GLN A O 1
ATOM 1739 N N . PHE A 1 209 ? -7.933 -0.762 28.403 1.00 56.28 209 PHE A N 1
ATOM 1740 C CA . PHE A 1 209 ? -8.807 0.206 27.746 1.00 56.28 209 PHE A CA 1
ATOM 1741 C C . PHE A 1 209 ? -9.847 0.788 28.710 1.00 56.28 209 PHE A C 1
ATOM 1743 O O . PHE A 1 209 ? -10.411 0.090 29.557 1.00 56.28 209 PHE A O 1
ATOM 1750 N N . SER A 1 210 ? -10.113 2.091 28.576 1.00 63.06 210 SER A N 1
ATOM 1751 C CA . SER A 1 210 ? -11.180 2.757 29.325 1.00 63.06 210 SER A CA 1
ATOM 1752 C C . SER A 1 210 ? -12.553 2.393 28.750 1.00 63.06 210 SER A C 1
ATOM 1754 O O . SER A 1 210 ? -12.694 2.137 27.557 1.00 63.06 210 SER A O 1
ATOM 1756 N N . LYS A 1 211 ? -13.598 2.415 29.589 1.00 65.88 211 LYS A N 1
ATOM 1757 C CA . LYS A 1 211 ? -14.961 1.961 29.232 1.00 65.88 211 LYS A CA 1
ATOM 1758 C C . LYS A 1 211 ? -15.594 2.659 28.007 1.00 65.88 211 LYS A C 1
ATOM 1760 O O . LYS A 1 211 ? -16.567 2.136 27.475 1.00 65.88 211 LYS A O 1
ATOM 1765 N N . ASN A 1 212 ? -15.072 3.811 27.569 1.00 77.50 212 ASN A N 1
ATOM 1766 C CA . ASN A 1 212 ? -15.615 4.615 26.459 1.00 77.50 212 ASN A CA 1
ATOM 1767 C C . ASN A 1 212 ? -14.657 4.729 25.252 1.00 77.50 212 ASN A C 1
ATOM 1769 O O . ASN A 1 212 ? -14.881 5.566 24.373 1.00 77.50 212 ASN A O 1
ATOM 1773 N N . LEU A 1 213 ? -13.577 3.943 25.231 1.00 85.62 213 LEU A N 1
ATOM 1774 C CA . LEU A 1 213 ? -12.592 3.918 24.153 1.00 85.62 213 LEU A CA 1
ATOM 1775 C C . LEU A 1 213 ? -12.871 2.733 23.226 1.00 85.62 213 LEU A C 1
ATOM 1777 O O . LEU A 1 213 ? -12.877 1.591 23.672 1.00 85.62 213 LEU A O 1
ATOM 1781 N N . PHE A 1 214 ? -13.086 2.996 21.939 1.00 88.19 214 PHE A N 1
ATOM 1782 C CA . PHE A 1 214 ? -13.402 1.963 20.952 1.00 88.19 214 PHE A CA 1
ATOM 1783 C C . PHE A 1 214 ? -12.316 1.861 19.883 1.00 88.19 214 PHE A C 1
ATOM 1785 O O . PHE A 1 214 ? -11.872 2.865 19.327 1.00 88.19 214 PHE A O 1
ATOM 1792 N N . THR A 1 215 ? -11.929 0.623 19.578 1.00 88.94 215 THR A N 1
ATOM 1793 C CA . THR A 1 215 ? -10.894 0.276 18.588 1.00 88.94 215 THR A CA 1
ATOM 1794 C C . THR A 1 215 ? -11.388 -0.711 17.521 1.00 88.94 215 THR A C 1
ATOM 1796 O O . THR A 1 215 ? -10.675 -0.987 16.565 1.00 88.94 215 THR A O 1
ATOM 1799 N N . LEU A 1 216 ? -12.604 -1.257 17.640 1.00 90.75 216 LEU A N 1
ATOM 1800 C CA . LEU A 1 216 ? -13.162 -2.219 16.681 1.00 90.75 216 LEU A CA 1
ATOM 1801 C C . LEU A 1 216 ? -14.693 -2.130 16.626 1.00 90.75 216 LEU A C 1
ATOM 1803 O O . LEU A 1 216 ? -15.318 -1.488 17.470 1.00 90.75 216 LEU A O 1
ATOM 1807 N N . GLY A 1 217 ? -15.301 -2.781 15.632 1.00 90.25 217 GLY A N 1
ATOM 1808 C CA . GLY A 1 217 ? -16.754 -2.922 15.515 1.00 90.25 217 GLY A CA 1
ATOM 1809 C C . GLY A 1 217 ? -17.400 -1.831 14.665 1.00 90.25 217 GLY A C 1
ATOM 1810 O O . GLY A 1 217 ? -18.585 -1.528 14.833 1.00 90.25 217 GLY A O 1
ATOM 1811 N N . PHE A 1 218 ? -16.623 -1.207 13.779 1.00 93.62 218 PHE A N 1
ATOM 1812 C CA . PHE A 1 218 ? -17.102 -0.199 12.839 1.00 93.62 218 PHE A CA 1
ATOM 1813 C C . PHE A 1 218 ? -17.372 -0.830 11.472 1.00 93.62 218 PHE A C 1
ATOM 1815 O O . PHE A 1 218 ? -16.672 -1.750 11.056 1.00 93.62 218 PHE A O 1
ATOM 1822 N N . ASP A 1 219 ? -18.373 -0.337 10.751 1.00 93.44 219 ASP A N 1
ATOM 1823 C CA . ASP A 1 219 ? -18.587 -0.730 9.355 1.00 93.44 219 ASP A CA 1
ATOM 1824 C C . ASP A 1 219 ? -17.528 -0.055 8.448 1.00 93.44 219 ASP A C 1
ATOM 1826 O O . ASP A 1 219 ? -17.005 1.002 8.815 1.00 93.44 219 ASP A O 1
ATOM 1830 N N . PRO A 1 220 ? -17.131 -0.657 7.309 1.00 93.31 220 PRO A N 1
ATOM 1831 C CA . PRO A 1 220 ? -16.118 -0.073 6.418 1.00 93.31 220 PRO A CA 1
ATOM 1832 C C . PRO A 1 220 ? -16.525 1.335 5.950 1.00 93.31 220 PRO A C 1
ATOM 1834 O O . PRO A 1 220 ? -17.712 1.624 5.813 1.00 93.31 220 PRO A O 1
ATOM 1837 N N . GLY A 1 221 ? -15.559 2.236 5.747 1.00 92.69 221 GLY A N 1
ATOM 1838 C CA . GLY A 1 221 ? -15.825 3.648 5.445 1.00 92.69 221 GLY A CA 1
ATOM 1839 C C . GLY A 1 221 ? -16.155 4.532 6.658 1.00 92.69 221 GLY A C 1
ATOM 1840 O O . GLY A 1 221 ? -16.380 5.736 6.494 1.00 92.69 221 GLY A O 1
ATOM 1841 N N . PHE A 1 222 ? -16.162 3.989 7.885 1.00 93.25 222 PHE A N 1
ATOM 1842 C CA . PHE A 1 222 ? -16.467 4.766 9.096 1.00 93.25 222 PHE A CA 1
ATOM 1843 C C . PHE A 1 222 ? -15.518 5.950 9.318 1.00 93.25 222 PHE A C 1
ATOM 1845 O O . PHE A 1 222 ? -15.942 6.996 9.796 1.00 93.25 222 PHE A O 1
ATOM 1852 N N . THR A 1 223 ? -14.243 5.808 8.960 1.00 93.12 223 THR A N 1
ATOM 1853 C CA . THR A 1 223 ? -13.211 6.850 9.063 1.00 93.12 223 THR A CA 1
ATOM 1854 C C . THR A 1 223 ? -13.624 8.106 8.306 1.00 93.12 223 THR A C 1
ATOM 1856 O O . THR A 1 223 ? -13.595 9.200 8.866 1.00 93.12 223 THR A O 1
ATOM 1859 N N . LYS A 1 224 ? -14.091 7.955 7.060 1.00 91.69 224 LYS A N 1
ATOM 1860 C CA . LYS A 1 224 ? -14.555 9.071 6.223 1.00 91.69 224 LYS A CA 1
ATOM 1861 C C . LYS A 1 224 ? -15.771 9.752 6.841 1.00 91.69 224 LYS A C 1
ATOM 1863 O O . LYS A 1 224 ? -15.818 10.981 6.903 1.00 91.69 224 LYS A O 1
ATOM 1868 N N . ALA A 1 225 ? -16.725 8.961 7.330 1.00 90.31 225 ALA A N 1
ATOM 1869 C CA . ALA A 1 225 ? -17.922 9.472 7.988 1.00 90.31 225 ALA A CA 1
ATOM 1870 C C . ALA A 1 225 ? -17.583 10.259 9.267 1.00 90.31 225 ALA A C 1
ATOM 1872 O O . ALA A 1 225 ? -18.057 11.382 9.437 1.00 90.31 225 ALA A O 1
ATOM 1873 N N . LEU A 1 226 ? -16.717 9.714 10.128 1.00 89.25 226 LEU A N 1
ATOM 1874 C CA . LEU A 1 226 ? -16.317 10.347 11.386 1.00 89.25 226 LEU A CA 1
ATOM 1875 C C . LEU A 1 226 ? -15.495 11.621 11.167 1.00 89.25 226 LEU A C 1
ATOM 1877 O O . LEU A 1 226 ? -15.736 12.622 11.836 1.00 89.25 226 LEU A O 1
ATOM 1881 N N . ILE A 1 227 ? -14.558 11.616 10.217 1.00 88.56 227 ILE A N 1
ATOM 1882 C CA . ILE A 1 227 ? -13.757 12.802 9.880 1.00 88.56 227 ILE A CA 1
ATOM 1883 C C . ILE A 1 227 ? -14.659 13.920 9.353 1.00 88.56 227 ILE A C 1
ATOM 1885 O O . ILE A 1 227 ? -14.565 15.056 9.821 1.00 88.56 227 ILE A O 1
ATOM 1889 N N . LYS A 1 228 ? -15.574 13.600 8.426 1.00 85.50 228 LYS A N 1
ATOM 1890 C CA . LYS A 1 228 ? -16.522 14.577 7.875 1.00 85.50 228 LYS A CA 1
ATOM 1891 C C . LYS A 1 228 ? -17.430 15.143 8.970 1.00 85.50 228 LYS A C 1
ATOM 1893 O O . LYS A 1 228 ? -17.594 16.358 9.049 1.00 85.50 228 LYS A O 1
ATOM 1898 N N . ALA A 1 229 ? -17.969 14.288 9.841 1.00 80.62 229 ALA A N 1
ATOM 1899 C CA . ALA A 1 229 ? -18.806 14.707 10.963 1.00 80.62 229 ALA A CA 1
ATOM 1900 C C . ALA A 1 229 ? -18.051 15.632 11.935 1.00 80.62 229 ALA A C 1
ATOM 1902 O O . ALA A 1 229 ? -18.556 16.696 12.299 1.00 80.62 229 ALA A O 1
ATOM 1903 N N . ASN A 1 230 ? -16.812 15.285 12.293 1.00 76.12 230 ASN A N 1
ATOM 1904 C CA . ASN A 1 230 ? -15.984 16.112 13.168 1.00 76.12 230 ASN A CA 1
ATOM 1905 C C . ASN A 1 230 ? -15.684 17.480 12.566 1.00 76.12 230 ASN A C 1
ATOM 1907 O O . ASN A 1 230 ? -15.809 18.482 13.265 1.00 76.12 230 ASN A O 1
ATOM 1911 N N . TYR A 1 231 ? -15.370 17.539 11.271 1.00 67.25 231 TYR A N 1
ATOM 1912 C CA . TYR A 1 231 ? -15.180 18.808 10.577 1.00 67.25 231 TYR A CA 1
ATOM 1913 C C . TYR A 1 231 ? -16.454 19.660 10.654 1.00 67.25 231 TYR A C 1
ATOM 1915 O O . TYR A 1 231 ? -16.404 20.798 11.108 1.00 67.25 231 TYR A O 1
ATOM 1923 N N . THR A 1 232 ? -17.630 19.100 10.340 1.00 60.81 232 THR A N 1
ATOM 1924 C CA . THR A 1 232 ? -18.888 19.867 10.413 1.00 60.81 232 THR A CA 1
ATOM 1925 C C . THR A 1 232 ? -19.199 20.426 11.804 1.00 60.81 232 THR A C 1
ATOM 1927 O O . THR A 1 232 ? -19.736 21.528 11.891 1.00 60.81 232 THR A O 1
ATOM 1930 N N . ASN A 1 233 ? -18.822 19.720 12.875 1.00 59.34 233 ASN A N 1
ATOM 1931 C CA . ASN A 1 233 ? -18.999 20.177 14.257 1.00 59.34 233 ASN A CA 1
ATOM 1932 C C . ASN A 1 233 ? -18.021 21.293 14.666 1.00 59.34 233 ASN A C 1
ATOM 1934 O O . ASN A 1 233 ? -18.326 22.051 15.580 1.00 59.34 233 ASN A O 1
ATOM 1938 N N . ILE A 1 234 ? -16.858 21.408 14.013 1.00 58.75 234 ILE A N 1
ATOM 1939 C CA . ILE A 1 234 ? -15.912 22.513 14.244 1.00 58.75 234 ILE A CA 1
ATOM 1940 C C . ILE A 1 234 ? -16.466 23.815 13.643 1.00 58.75 234 ILE A C 1
ATOM 1942 O O . ILE A 1 234 ? -16.441 24.854 14.300 1.00 58.75 234 ILE A O 1
ATOM 1946 N N . TYR A 1 235 ? -17.012 23.757 12.423 1.00 56.56 235 TYR A N 1
ATOM 1947 C CA . TYR A 1 235 ? -17.539 24.939 11.721 1.00 56.56 235 TYR A CA 1
ATOM 1948 C C . TYR A 1 235 ? -18.926 25.356 12.213 1.00 56.56 235 TYR A C 1
ATOM 1950 O O . TYR A 1 235 ? -19.191 26.539 12.423 1.00 56.56 235 TYR A O 1
ATOM 1958 N N . LYS A 1 236 ? -19.823 24.394 12.451 1.00 55.81 236 LYS A N 1
ATOM 1959 C CA . LYS A 1 236 ? -21.090 24.658 13.134 1.00 55.81 236 LYS A CA 1
ATOM 1960 C C . LYS A 1 236 ? -20.786 24.664 14.627 1.00 55.81 236 LYS A C 1
ATOM 1962 O O . LYS A 1 236 ? -20.808 23.599 15.228 1.00 55.81 236 LYS A O 1
ATOM 1967 N N . LYS A 1 237 ? -20.545 25.834 15.236 1.00 48.44 237 LYS A N 1
ATOM 1968 C CA . LYS A 1 237 ? -20.443 26.060 16.702 1.00 48.44 237 LYS A CA 1
ATOM 1969 C C . LYS A 1 237 ? -21.728 25.658 17.474 1.00 48.44 237 LYS A C 1
ATOM 1971 O O . LYS A 1 237 ? -22.196 26.373 18.354 1.00 48.44 237 LYS A O 1
ATOM 1976 N N . LYS A 1 238 ? -22.367 24.534 17.148 1.00 46.09 238 LYS A N 1
ATOM 1977 C CA . LYS A 1 238 ? -23.572 24.033 17.797 1.00 46.09 238 LYS A CA 1
ATOM 1978 C C . LYS A 1 238 ? -23.159 23.227 19.025 1.00 46.09 238 LYS A C 1
ATOM 1980 O O . LYS A 1 238 ? -22.648 22.114 18.922 1.00 46.09 238 LYS A O 1
ATOM 1985 N N . LYS A 1 239 ? -23.420 23.784 20.210 1.00 47.03 239 LYS A N 1
ATOM 1986 C CA . LYS A 1 239 ? -23.428 23.049 21.484 1.00 47.03 239 LYS A CA 1
ATOM 1987 C C . LYS A 1 239 ? -24.661 22.131 21.522 1.00 47.03 239 LYS A C 1
ATOM 1989 O O . LYS A 1 239 ? -25.620 22.411 22.230 1.00 47.03 239 LYS A O 1
ATOM 1994 N N . THR A 1 240 ? -24.685 21.056 20.736 1.00 52.78 240 THR A N 1
ATOM 1995 C CA . THR A 1 240 ? -25.728 20.030 20.886 1.00 52.78 240 THR A CA 1
ATOM 1996 C C . THR A 1 240 ? -25.412 19.147 22.094 1.00 52.78 240 THR A C 1
ATOM 1998 O O . THR A 1 240 ? -24.265 18.755 22.309 1.00 52.78 240 THR A O 1
ATOM 2001 N N . LYS A 1 241 ? -26.442 18.811 22.882 1.00 51.75 241 LYS A N 1
ATOM 2002 C CA . LYS A 1 241 ? -26.392 17.855 24.010 1.00 51.75 241 LYS A CA 1
ATOM 2003 C C . LYS A 1 241 ? -26.213 16.386 23.560 1.00 51.75 241 LYS A C 1
ATOM 2005 O O . LYS A 1 241 ? -26.440 15.481 24.347 1.00 51.75 241 LYS A O 1
ATOM 2010 N N . GLN A 1 242 ? -25.868 16.141 22.294 1.00 57.88 242 GLN A N 1
ATOM 2011 C CA . GLN A 1 242 ? -25.801 14.806 21.689 1.00 57.88 242 GLN A CA 1
ATOM 2012 C C . GLN A 1 242 ? -24.405 14.178 21.832 1.00 57.88 242 GLN A C 1
ATOM 2014 O O . GLN A 1 242 ? -23.410 14.885 22.009 1.00 57.88 242 GLN A O 1
ATOM 2019 N N . ASN A 1 243 ? -24.341 12.846 21.707 1.00 58.31 243 ASN A N 1
ATOM 2020 C CA . ASN A 1 243 ? -23.114 12.045 21.742 1.00 58.31 243 ASN A CA 1
ATOM 2021 C C . ASN A 1 243 ? -22.025 12.633 20.828 1.00 58.31 243 ASN A C 1
ATOM 2023 O O . ASN A 1 243 ? -22.146 12.625 19.602 1.00 58.31 243 ASN A O 1
ATOM 2027 N N . LYS A 1 244 ? -20.935 13.122 21.428 1.00 70.56 244 LYS A N 1
ATOM 2028 C CA . LYS A 1 244 ? -19.757 13.591 20.692 1.00 70.56 244 LYS A CA 1
ATOM 2029 C C . LYS A 1 244 ? -18.815 12.417 20.458 1.00 70.56 244 LYS A C 1
ATOM 2031 O O . LYS A 1 244 ? -18.420 11.741 21.406 1.00 70.56 244 LYS A O 1
ATOM 2036 N N . VAL A 1 245 ? -18.430 12.195 19.206 1.00 79.56 245 VAL A N 1
ATOM 2037 C CA . VAL A 1 245 ? -17.365 11.248 18.866 1.00 79.56 245 VAL A CA 1
ATOM 2038 C C . VAL A 1 245 ? -16.060 12.022 18.757 1.00 79.56 245 VAL A C 1
ATOM 2040 O O . VAL A 1 245 ? -15.977 12.969 17.982 1.00 79.56 245 VAL A O 1
ATOM 2043 N N . SER A 1 246 ? -15.041 11.642 19.523 1.00 84.56 246 SER A N 1
ATOM 2044 C CA . SER A 1 246 ? -13.698 12.212 19.373 1.00 84.56 246 SER A CA 1
ATOM 2045 C C . SER A 1 246 ? -12.777 11.211 18.671 1.00 84.56 246 SER A C 1
ATOM 2047 O O . SER A 1 246 ? -12.898 10.001 18.870 1.00 84.56 246 SER A O 1
ATOM 2049 N N . LEU A 1 247 ? -11.886 11.706 17.807 1.00 88.94 247 LEU A N 1
ATOM 2050 C CA . LEU A 1 247 ? -10.913 10.889 17.076 1.00 88.94 247 LEU A CA 1
ATOM 2051 C C . LEU A 1 247 ? -9.513 11.128 17.638 1.00 88.94 247 LEU A C 1
ATOM 2053 O O . LEU A 1 247 ? -9.082 12.276 17.742 1.00 88.94 247 LEU A O 1
ATOM 2057 N N . ILE A 1 248 ? -8.792 10.050 17.942 1.00 90.00 248 ILE A N 1
ATOM 2058 C CA . ILE A 1 248 ? -7.408 10.101 18.424 1.00 90.00 248 ILE A CA 1
ATOM 2059 C C . ILE A 1 248 ? -6.483 9.631 17.297 1.00 90.00 248 ILE A C 1
ATOM 2061 O O . ILE A 1 248 ? -6.514 8.466 16.903 1.00 90.00 248 ILE A O 1
ATOM 2065 N N . PHE A 1 249 ? -5.672 10.551 16.766 1.00 88.38 249 PHE A N 1
ATOM 2066 C CA . PHE A 1 249 ? -4.718 10.282 15.679 1.00 88.38 249 PHE A CA 1
ATOM 2067 C C . PHE A 1 249 ? -3.287 10.044 16.163 1.00 88.38 249 PHE A C 1
ATOM 2069 O O . PHE A 1 249 ? -2.512 9.379 15.480 1.00 88.38 249 PHE A O 1
ATOM 2076 N N . THR A 1 250 ? -2.931 10.567 17.335 1.00 88.56 250 THR A N 1
ATOM 2077 C CA . THR A 1 250 ? -1.587 10.485 17.908 1.00 88.56 250 THR A CA 1
ATOM 2078 C C . THR A 1 250 ? -1.642 9.880 19.303 1.00 88.56 250 THR A C 1
ATOM 2080 O O . THR A 1 250 ? -2.642 9.988 20.015 1.00 88.56 250 THR A O 1
ATOM 2083 N N . LYS A 1 251 ? -0.546 9.240 19.720 1.00 80.25 251 LYS A N 1
ATOM 2084 C CA . LYS A 1 251 ? -0.396 8.809 21.111 1.00 80.25 251 LYS A CA 1
ATOM 2085 C C . LYS A 1 251 ? -0.370 10.052 21.996 1.00 80.25 251 LYS A C 1
ATOM 2087 O O . LYS A 1 251 ? 0.395 10.973 21.717 1.00 80.25 251 LYS A O 1
ATOM 2092 N N . ALA A 1 252 ? -1.149 10.059 23.077 1.00 68.38 252 ALA A N 1
ATOM 2093 C CA . ALA A 1 252 ? -1.023 11.086 24.100 1.00 68.38 252 ALA A CA 1
ATOM 2094 C C . ALA A 1 252 ? 0.427 11.088 24.611 1.00 68.38 252 ALA A C 1
ATOM 2096 O O . ALA A 1 252 ? 0.869 10.150 25.277 1.00 68.38 252 ALA A O 1
ATOM 2097 N N . THR A 1 253 ? 1.206 12.108 24.249 1.00 46.47 253 THR A N 1
ATOM 2098 C CA . THR A 1 253 ? 2.503 12.338 24.880 1.00 46.47 253 THR A CA 1
ATOM 2099 C C . THR A 1 253 ? 2.223 12.655 26.342 1.00 46.47 253 THR A C 1
ATOM 2101 O O . THR A 1 253 ? 1.386 13.518 26.607 1.00 46.47 253 THR A O 1
ATOM 2104 N N . ASN A 1 254 ? 2.900 11.992 27.282 1.00 42.50 254 ASN A N 1
ATOM 2105 C CA . ASN A 1 254 ? 2.869 12.313 28.715 1.00 42.50 254 ASN A CA 1
ATOM 2106 C C . ASN A 1 254 ? 3.481 13.711 28.974 1.00 42.50 254 ASN A C 1
ATOM 2108 O O . ASN A 1 254 ? 4.484 13.829 29.665 1.00 42.50 254 ASN A O 1
ATOM 2112 N N . LYS A 1 255 ? 2.921 14.777 28.397 1.00 39.53 255 LYS A N 1
ATOM 2113 C CA . LYS A 1 255 ? 3.378 16.162 28.569 1.00 39.53 255 LYS A CA 1
ATOM 2114 C C . LYS A 1 255 ? 2.781 16.846 29.805 1.00 39.53 255 LYS A C 1
ATOM 2116 O O . LYS A 1 255 ? 3.169 17.961 30.102 1.00 39.53 255 LYS A O 1
ATOM 2121 N N . ASN A 1 256 ? 1.940 16.149 30.576 1.00 37.47 256 ASN A N 1
ATOM 2122 C CA . ASN A 1 256 ? 1.386 16.643 31.844 1.00 37.47 256 ASN A CA 1
ATOM 2123 C C . ASN A 1 256 ? 1.812 15.793 33.057 1.00 37.47 256 ASN A C 1
ATOM 2125 O O . ASN A 1 256 ? 1.028 15.600 33.983 1.00 37.47 256 ASN A O 1
ATOM 2129 N N . LYS A 1 257 ? 3.051 15.283 33.090 1.00 38.81 257 LYS A N 1
ATOM 2130 C CA . LYS A 1 257 ? 3.715 15.078 34.387 1.00 38.81 257 LYS A CA 1
ATOM 2131 C C . LYS A 1 257 ? 4.354 16.413 34.752 1.00 38.81 257 LYS A C 1
ATOM 2133 O O . LYS A 1 257 ? 5.464 16.705 34.325 1.00 38.81 257 LYS A O 1
ATOM 2138 N N . LYS A 1 258 ? 3.550 17.235 35.432 1.00 37.84 258 LYS A N 1
ATOM 2139 C CA . LYS A 1 258 ? 3.945 18.480 36.093 1.00 37.84 258 LYS A CA 1
ATOM 2140 C C . LYS A 1 258 ? 5.312 18.293 36.773 1.00 37.84 258 LYS A C 1
ATOM 2142 O O . LYS A 1 258 ? 5.481 17.312 37.499 1.00 37.84 258 LYS A O 1
ATOM 2147 N N . LYS A 1 259 ? 6.253 19.198 36.504 1.00 35.31 259 LYS A N 1
ATOM 2148 C CA . LYS A 1 259 ? 7.117 19.696 37.576 1.00 35.31 259 LYS A CA 1
ATOM 2149 C C . LYS A 1 259 ? 6.295 20.708 38.362 1.00 35.31 259 LYS A C 1
ATOM 2151 O O . LYS A 1 259 ? 5.464 21.381 37.707 1.00 35.31 259 LYS A O 1
#